Protein AF-A0AAN7YNK8-F1 (afdb_monomer)

pLDDT: mean 78.26, std 22.82, range [37.91, 98.75]

Structure (mmCIF, N/CA/C/O backbone):
data_AF-A0AAN7YNK8-F1
#
_entry.id   AF-A0AAN7YNK8-F1
#
loop_
_atom_site.group_PDB
_atom_site.id
_atom_site.type_symbol
_atom_site.label_atom_id
_ato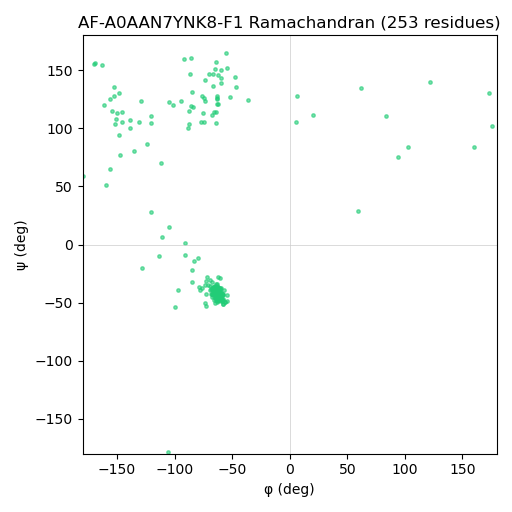m_site.label_alt_id
_atom_site.label_comp_id
_atom_site.label_asym_id
_atom_site.label_entity_id
_atom_site.label_seq_id
_atom_site.pdbx_PDB_ins_code
_atom_site.Cartn_x
_atom_site.Cartn_y
_atom_site.Cartn_z
_atom_site.occupancy
_atom_site.B_iso_or_equiv
_atom_site.auth_seq_id
_atom_site.auth_comp_id
_atom_site.auth_asym_id
_atom_site.auth_atom_id
_atom_site.pdbx_PDB_model_num
ATOM 1 N N . MET A 1 1 ? 16.251 20.012 -35.858 1.00 45.19 1 MET A N 1
ATOM 2 C CA . MET A 1 1 ? 16.520 19.592 -37.243 1.00 45.19 1 MET A CA 1
ATOM 3 C C . MET A 1 1 ? 16.108 20.754 -38.114 1.00 45.19 1 MET A C 1
ATOM 5 O O . MET A 1 1 ? 14.989 20.761 -38.600 1.00 45.19 1 MET A O 1
ATOM 9 N N . ASP A 1 2 ? 16.980 21.754 -38.197 1.00 45.59 2 ASP A N 1
ATOM 10 C CA . ASP A 1 2 ? 16.824 22.852 -39.142 1.00 45.59 2 ASP A CA 1
ATOM 11 C C . ASP A 1 2 ? 17.821 22.615 -40.267 1.00 45.59 2 ASP A C 1
ATOM 13 O O . ASP A 1 2 ? 19.020 22.430 -40.039 1.00 45.59 2 ASP A O 1
ATOM 17 N N . GLU A 1 3 ? 17.261 22.532 -41.465 1.00 64.19 3 GLU A N 1
ATOM 18 C CA . GLU A 1 3 ? 17.946 22.581 -42.742 1.00 64.19 3 GLU A CA 1
ATOM 19 C C . GLU A 1 3 ? 18.680 23.919 -42.867 1.00 64.19 3 GLU A C 1
ATOM 21 O O . GLU A 1 3 ? 18.124 24.964 -42.542 1.00 64.19 3 GLU A O 1
ATOM 26 N N . ASN A 1 4 ? 19.903 23.903 -43.392 1.00 54.69 4 ASN A N 1
ATOM 27 C CA . ASN A 1 4 ? 20.344 24.981 -44.268 1.00 54.69 4 ASN A CA 1
ATOM 28 C C . ASN A 1 4 ? 21.379 24.457 -45.262 1.00 54.69 4 ASN A C 1
ATOM 30 O O . ASN A 1 4 ? 22.515 24.122 -44.926 1.00 54.69 4 ASN A O 1
ATOM 34 N N . LEU A 1 5 ? 20.890 24.361 -46.495 1.00 62.91 5 LEU A N 1
ATOM 35 C CA . LEU A 1 5 ? 21.629 24.362 -47.745 1.00 62.91 5 LEU A CA 1
ATOM 36 C C . LEU A 1 5 ? 22.411 25.673 -47.876 1.00 62.91 5 LEU A C 1
ATOM 38 O O . LEU A 1 5 ? 21.861 26.721 -47.565 1.00 62.91 5 LEU A O 1
ATOM 42 N N . GLU A 1 6 ? 23.619 25.626 -48.433 1.00 49.88 6 GLU A N 1
ATOM 43 C CA . GLU A 1 6 ? 24.002 26.500 -49.547 1.00 49.88 6 GLU A CA 1
ATOM 44 C C . GLU A 1 6 ? 25.331 26.059 -50.174 1.00 49.88 6 GLU A C 1
ATOM 46 O O . GLU A 1 6 ? 26.119 25.306 -49.608 1.00 49.88 6 GLU A O 1
ATOM 51 N N . ASN A 1 7 ? 25.473 26.458 -51.430 1.00 51.66 7 ASN A N 1
ATOM 52 C CA . ASN A 1 7 ? 26.136 25.773 -52.532 1.00 51.66 7 ASN A CA 1
ATOM 53 C C . ASN A 1 7 ? 27.503 26.430 -52.880 1.00 51.66 7 ASN A C 1
ATOM 55 O O . ASN A 1 7 ? 27.914 27.376 -52.211 1.00 51.66 7 ASN A O 1
ATOM 59 N N . PRO A 1 8 ? 28.229 25.935 -53.904 1.00 64.81 8 PRO A N 1
ATOM 60 C CA . PRO A 1 8 ? 29.661 26.151 -54.104 1.00 64.81 8 PRO A CA 1
ATOM 61 C C . PRO A 1 8 ? 29.988 27.364 -54.986 1.00 64.81 8 PRO A C 1
ATOM 63 O O . PRO A 1 8 ? 29.191 27.759 -55.836 1.00 64.81 8 PRO A O 1
ATOM 66 N N . SER A 1 9 ? 31.225 27.856 -54.874 1.00 45.00 9 SER A N 1
ATOM 67 C CA . SER A 1 9 ? 31.799 28.836 -55.801 1.00 45.00 9 SER A CA 1
ATOM 68 C C . SER A 1 9 ? 33.061 28.280 -56.458 1.00 45.00 9 SER A C 1
ATOM 70 O O . SER A 1 9 ? 34.093 28.095 -55.815 1.00 45.00 9 SER A O 1
ATOM 72 N N . ASN A 1 10 ? 32.940 28.016 -57.759 1.00 51.03 10 ASN A N 1
ATOM 73 C CA . ASN A 1 10 ? 34.043 27.955 -58.712 1.00 51.03 10 ASN A CA 1
ATOM 74 C C . ASN A 1 10 ? 34.647 29.357 -58.873 1.00 51.03 10 ASN A C 1
ATOM 76 O O . ASN A 1 10 ? 33.896 30.296 -59.128 1.00 51.03 10 ASN A O 1
ATOM 80 N N . GLU A 1 11 ? 35.975 29.472 -58.883 1.00 47.53 11 GLU A N 1
ATOM 81 C CA . GLU A 1 11 ? 36.656 30.578 -59.559 1.00 47.53 11 GLU A CA 1
ATOM 82 C C . GLU A 1 11 ? 37.758 30.056 -60.488 1.00 47.53 11 GLU A C 1
ATOM 84 O O . GLU A 1 11 ? 38.650 29.296 -60.113 1.00 47.53 11 GLU A O 1
ATOM 89 N N . ILE A 1 12 ? 37.599 30.468 -61.742 1.00 49.81 12 ILE A N 1
ATOM 90 C CA . ILE A 1 12 ? 38.494 30.373 -62.893 1.00 49.81 12 ILE A CA 1
ATOM 91 C C . ILE A 1 12 ? 39.449 31.583 -62.845 1.00 49.81 12 ILE A C 1
ATOM 93 O O . ILE A 1 12 ? 39.091 32.597 -62.249 1.00 49.81 12 ILE A O 1
ATOM 97 N N . ASN A 1 13 ? 40.584 31.487 -63.558 1.00 41.81 13 ASN A N 1
ATOM 98 C CA . ASN A 1 13 ? 41.499 32.540 -64.071 1.00 41.81 13 ASN A CA 1
ATOM 99 C C . ASN A 1 13 ? 42.935 32.339 -63.535 1.00 41.81 13 ASN A C 1
ATOM 101 O O . ASN A 1 13 ? 43.122 32.025 -62.372 1.00 41.81 13 ASN A O 1
ATOM 105 N N . ASN A 1 14 ? 44.027 32.514 -64.280 1.00 39.00 14 ASN A N 1
ATOM 106 C CA . ASN A 1 14 ? 44.231 33.104 -65.596 1.00 39.00 14 ASN A CA 1
ATOM 107 C C . ASN A 1 14 ? 45.601 32.661 -66.144 1.00 39.00 14 ASN A C 1
ATOM 109 O O . ASN A 1 14 ? 46.526 32.378 -65.382 1.00 39.00 14 ASN A O 1
ATOM 113 N N . SER A 1 15 ? 45.726 32.659 -67.469 1.00 47.12 15 SER A N 1
ATOM 114 C CA . SER A 1 15 ? 46.976 32.519 -68.219 1.00 47.12 15 SER A CA 1
ATOM 115 C C . SER A 1 15 ? 48.035 33.547 -67.811 1.00 47.12 15 SER A C 1
ATOM 117 O O . SER A 1 15 ? 47.694 34.683 -67.498 1.00 47.12 15 SER A O 1
ATOM 119 N N . ASN A 1 16 ? 49.318 33.204 -67.963 1.00 43.91 16 ASN A N 1
ATOM 120 C CA . ASN A 1 16 ? 50.298 34.176 -68.445 1.00 43.91 16 ASN A CA 1
ATOM 121 C C . ASN A 1 16 ? 51.373 33.514 -69.310 1.00 43.91 16 ASN A C 1
ATOM 123 O O . ASN A 1 16 ? 52.167 32.684 -68.876 1.00 43.91 16 ASN A O 1
ATOM 127 N N . ASN A 1 17 ? 51.310 33.931 -70.567 1.00 45.94 17 ASN A N 1
ATOM 128 C CA . ASN A 1 17 ? 52.200 33.698 -71.682 1.00 45.94 17 ASN A CA 1
ATOM 129 C C . ASN A 1 17 ? 53.319 34.749 -71.611 1.00 45.94 17 ASN A C 1
ATOM 131 O O . ASN A 1 17 ? 53.008 35.932 -71.483 1.00 45.94 17 ASN A O 1
ATOM 135 N N . SER A 1 18 ? 54.587 34.352 -71.718 1.00 42.50 18 SER A N 1
ATOM 136 C CA . SER A 1 18 ? 55.673 35.290 -72.022 1.00 42.50 18 SER A CA 1
ATOM 137 C C . SER A 1 18 ? 56.741 34.614 -72.869 1.00 42.50 18 SER A C 1
ATOM 139 O O . SER A 1 18 ? 57.548 33.816 -72.397 1.00 42.50 18 SER A O 1
ATOM 141 N N . ASN A 1 19 ? 56.702 34.994 -74.144 1.00 42.47 19 ASN A N 1
ATOM 142 C CA . ASN A 1 19 ? 57.791 34.944 -75.104 1.00 42.47 19 ASN A CA 1
ATOM 143 C C . ASN A 1 19 ? 59.084 35.528 -74.520 1.00 42.47 19 ASN A C 1
ATOM 145 O O . ASN A 1 19 ? 59.052 36.589 -73.898 1.00 42.47 19 ASN A O 1
ATOM 149 N N . ASN A 1 20 ? 60.228 34.942 -74.877 1.00 40.34 20 ASN A N 1
ATOM 150 C CA . ASN A 1 20 ? 61.365 35.750 -75.308 1.00 40.34 20 ASN A CA 1
ATOM 151 C C . ASN A 1 20 ? 62.301 34.954 -76.225 1.00 40.34 20 ASN A C 1
ATOM 153 O O . ASN A 1 20 ? 62.929 33.978 -75.824 1.00 40.34 20 ASN A O 1
ATOM 157 N N . ASN A 1 21 ? 62.366 35.423 -77.471 1.00 41.34 21 ASN A N 1
ATOM 158 C CA . ASN A 1 21 ? 63.344 35.050 -78.481 1.00 41.34 21 ASN A CA 1
ATOM 159 C C . ASN A 1 21 ? 64.696 35.691 -78.151 1.00 41.34 21 ASN A C 1
ATOM 161 O O . ASN A 1 21 ? 64.735 36.872 -77.816 1.00 41.34 21 ASN A O 1
ATOM 165 N N . ASN A 1 22 ? 65.794 34.967 -78.381 1.00 39.94 22 ASN A N 1
ATOM 166 C CA . ASN A 1 22 ? 67.037 35.582 -78.845 1.00 39.94 22 ASN A CA 1
ATOM 167 C C . ASN A 1 22 ? 67.884 34.603 -79.677 1.00 39.94 22 ASN A C 1
ATOM 169 O O . ASN A 1 22 ? 68.500 33.675 -79.168 1.00 39.94 22 ASN A O 1
ATOM 173 N N . CYS A 1 23 ? 67.823 34.843 -80.988 1.00 37.91 23 CYS A N 1
ATOM 174 C CA . CYS A 1 23 ? 68.894 34.897 -81.986 1.00 37.91 23 CYS A CA 1
ATOM 175 C C . CYS A 1 23 ? 70.326 34.504 -81.556 1.00 37.91 23 CYS A C 1
ATOM 177 O O . CYS A 1 23 ? 70.905 35.157 -80.690 1.00 37.91 23 CYS A O 1
ATOM 179 N N . SER A 1 24 ? 70.960 33.584 -82.295 1.00 38.84 24 SER A N 1
ATOM 180 C CA . SER A 1 24 ? 72.160 33.891 -83.101 1.00 38.84 24 SER A CA 1
ATOM 181 C C . SER A 1 24 ? 72.545 32.740 -84.035 1.00 38.84 24 SER A C 1
ATOM 183 O O . SER A 1 24 ? 72.155 31.591 -83.849 1.00 38.84 24 SER A O 1
ATOM 185 N N . ILE A 1 25 ? 73.234 33.133 -85.100 1.00 46.09 25 ILE A N 1
ATOM 186 C CA . ILE A 1 25 ? 73.503 32.447 -86.362 1.00 46.09 25 ILE A CA 1
ATOM 187 C C . ILE A 1 25 ? 74.925 31.879 -86.336 1.00 46.09 25 ILE A C 1
ATOM 189 O O . ILE A 1 25 ? 75.852 32.667 -86.235 1.00 46.09 25 ILE A O 1
ATOM 193 N N . GLU A 1 26 ? 75.068 30.558 -86.474 1.00 42.50 26 GLU A N 1
ATOM 194 C CA . GLU A 1 26 ? 76.281 29.761 -86.784 1.00 42.50 26 GLU A CA 1
ATOM 195 C C . GLU A 1 26 ? 75.821 28.289 -86.623 1.00 42.50 26 GLU A C 1
ATOM 197 O O . GLU A 1 26 ? 75.103 27.990 -85.683 1.00 42.50 26 GLU A O 1
ATOM 202 N N . GLU A 1 27 ? 75.991 27.281 -87.475 1.00 42.75 27 GLU A N 1
ATOM 203 C CA . GLU A 1 27 ? 76.873 26.970 -88.588 1.00 42.75 27 GLU A CA 1
ATOM 204 C C . GLU A 1 27 ? 76.127 26.007 -89.535 1.00 42.75 27 GLU A C 1
ATOM 206 O O . GLU A 1 27 ? 75.500 25.025 -89.128 1.00 42.75 27 GLU A O 1
ATOM 211 N N . LYS A 1 28 ? 76.210 26.263 -90.842 1.00 48.47 28 LYS A N 1
ATOM 212 C CA . LYS A 1 28 ? 75.769 25.338 -91.891 1.00 48.47 28 LYS A CA 1
ATOM 213 C C . LYS A 1 28 ? 76.929 24.407 -92.243 1.00 48.47 28 LYS A C 1
ATOM 215 O O . LYS A 1 28 ? 77.776 24.831 -93.024 1.00 48.47 28 LYS A O 1
ATOM 220 N N . ARG A 1 29 ? 76.941 23.171 -91.717 1.00 45.16 29 ARG A N 1
ATOM 221 C CA . ARG A 1 29 ? 77.612 21.964 -92.278 1.00 45.16 29 ARG A CA 1
ATOM 222 C C . ARG A 1 29 ? 77.389 20.719 -91.392 1.00 45.16 29 ARG A C 1
ATOM 224 O O . ARG A 1 29 ? 78.333 20.114 -90.915 1.00 45.16 29 ARG A O 1
ATOM 231 N N . GLU A 1 30 ? 76.136 20.317 -91.165 1.00 46.19 30 GLU A N 1
ATOM 232 C CA . GLU A 1 30 ? 75.836 19.110 -90.363 1.00 46.19 30 GLU A CA 1
ATOM 233 C C . GLU A 1 30 ? 74.418 18.568 -90.648 1.00 46.19 30 GLU A C 1
ATOM 235 O O . GLU A 1 30 ? 73.585 18.452 -89.756 1.00 46.19 30 GLU A O 1
ATOM 240 N N . ASN A 1 31 ? 74.078 18.358 -91.925 1.00 47.47 31 ASN A N 1
ATOM 241 C CA . ASN A 1 31 ? 72.675 18.253 -92.363 1.00 47.47 31 ASN A CA 1
ATOM 242 C C . ASN A 1 31 ? 72.297 16.924 -93.041 1.00 47.47 31 ASN A C 1
ATOM 244 O O . ASN A 1 31 ? 71.395 16.904 -93.868 1.00 47.47 31 ASN A O 1
ATOM 248 N N . VAL A 1 32 ? 72.980 15.825 -92.703 1.00 47.41 32 VAL A N 1
ATOM 249 C CA . VAL A 1 32 ? 72.571 14.467 -93.132 1.00 47.41 32 VAL A CA 1
ATOM 250 C C . VAL A 1 32 ? 72.473 13.475 -91.955 1.00 47.41 32 VAL A C 1
ATOM 252 O O . VAL A 1 32 ? 71.686 12.546 -92.033 1.00 47.41 32 VAL A O 1
ATOM 255 N N . ASN A 1 33 ? 73.118 13.728 -90.803 1.00 48.25 33 ASN A N 1
ATOM 256 C CA . ASN A 1 33 ? 72.949 12.904 -89.585 1.00 48.25 33 ASN A CA 1
ATOM 257 C C . ASN A 1 33 ? 71.826 13.378 -88.629 1.00 48.25 33 ASN A C 1
ATOM 259 O O . ASN A 1 33 ? 71.479 12.662 -87.696 1.00 48.25 33 ASN A O 1
ATOM 263 N N . LYS A 1 34 ? 71.220 14.558 -88.848 1.00 49.12 34 LYS A N 1
ATOM 264 C CA . LYS A 1 34 ? 70.186 15.133 -87.954 1.00 49.12 34 LYS A CA 1
ATOM 265 C C . LYS A 1 34 ? 68.761 14.617 -88.196 1.00 49.12 34 LYS A C 1
ATOM 267 O O . LYS A 1 34 ? 67.888 14.847 -87.362 1.00 49.12 34 LYS A O 1
ATOM 272 N N . GLU A 1 35 ? 68.495 13.947 -89.317 1.00 49.50 35 GLU A N 1
ATOM 273 C CA . GLU A 1 35 ? 67.166 13.378 -89.601 1.00 49.50 35 GLU A CA 1
ATOM 274 C C . GLU A 1 35 ? 66.971 11.992 -88.965 1.00 49.50 35 GLU A C 1
ATOM 276 O O . GLU A 1 35 ? 65.870 11.694 -88.502 1.00 49.50 35 GLU A O 1
ATOM 281 N N . GLU A 1 36 ? 68.031 11.188 -88.832 1.00 51.09 36 GLU A N 1
ATOM 282 C CA . GLU A 1 36 ? 67.975 9.893 -88.133 1.00 51.09 36 GLU A CA 1
ATOM 283 C C . GLU A 1 36 ? 67.940 10.059 -86.601 1.00 51.09 36 GLU A C 1
ATOM 285 O O . GLU A 1 36 ? 67.159 9.378 -85.934 1.00 51.09 36 GLU A O 1
ATOM 290 N N . GLU A 1 37 ? 68.663 11.037 -86.034 1.00 52.78 37 GLU A N 1
ATOM 291 C CA . GLU A 1 37 ? 68.558 11.390 -84.605 1.00 52.78 37 GLU A CA 1
ATOM 292 C C . GLU A 1 37 ? 67.178 11.957 -84.231 1.00 52.78 37 GLU A C 1
ATOM 294 O O . GLU A 1 37 ? 66.650 11.634 -83.167 1.00 52.78 37 GLU A O 1
ATOM 299 N N . LYS A 1 38 ? 66.534 12.732 -85.118 1.00 54.03 38 LYS A N 1
ATOM 300 C CA . LYS A 1 38 ? 65.161 13.225 -84.894 1.00 54.03 38 LYS A CA 1
ATOM 301 C C . LYS A 1 38 ? 64.114 12.113 -84.921 1.00 54.03 38 LYS A C 1
ATOM 303 O O . LYS A 1 38 ? 63.169 12.165 -84.139 1.00 54.03 38 LYS A O 1
ATOM 308 N N . GLN A 1 39 ? 64.256 11.104 -85.785 1.00 54.19 39 GLN A N 1
ATOM 309 C CA . GLN A 1 39 ? 63.341 9.955 -85.776 1.00 54.19 39 GLN A CA 1
ATOM 310 C C . GLN A 1 39 ? 63.547 9.039 -84.562 1.00 54.19 39 GLN A C 1
ATOM 312 O O . GLN A 1 39 ? 62.588 8.408 -84.115 1.00 54.19 39 GLN A O 1
ATOM 317 N N . HIS A 1 40 ? 64.761 8.980 -84.006 1.00 56.41 40 HIS A N 1
ATOM 318 C CA . HIS A 1 40 ? 65.019 8.280 -82.747 1.00 56.41 40 HIS A CA 1
ATOM 319 C C . HIS A 1 40 ? 64.449 9.043 -81.539 1.00 56.41 40 HIS A C 1
ATOM 321 O O . HIS A 1 40 ? 63.758 8.439 -80.723 1.00 56.41 40 HIS A O 1
ATOM 327 N N . GLN A 1 41 ? 64.611 10.371 -81.490 1.00 58.94 41 GLN A N 1
ATOM 328 C CA . GLN A 1 41 ? 64.002 11.222 -80.456 1.00 58.94 41 GLN A CA 1
ATOM 329 C C . GLN A 1 41 ? 62.469 11.159 -80.451 1.00 58.94 41 GLN A C 1
ATOM 331 O O . GLN A 1 41 ? 61.877 11.011 -79.388 1.00 58.94 41 GLN A O 1
ATOM 336 N N . LEU A 1 42 ? 61.816 11.169 -81.619 1.00 59.12 42 LEU A N 1
ATOM 337 C CA . LEU A 1 42 ? 60.351 11.055 -81.702 1.00 59.12 42 LEU A CA 1
ATOM 338 C C . LEU A 1 42 ? 59.823 9.701 -81.187 1.00 59.12 42 LEU A C 1
ATOM 340 O O . LEU A 1 42 ? 58.754 9.648 -80.583 1.00 59.12 42 LEU A O 1
ATOM 344 N N . LYS A 1 43 ? 60.568 8.604 -81.383 1.00 62.41 43 LYS A N 1
ATOM 345 C CA . LYS A 1 43 ? 60.205 7.282 -80.837 1.00 62.41 43 LYS A CA 1
ATOM 346 C C . LYS A 1 43 ? 60.434 7.190 -79.329 1.00 62.41 43 LYS A C 1
ATOM 348 O O . LYS A 1 43 ? 59.667 6.515 -78.639 1.00 62.41 43 LYS A O 1
ATOM 353 N N . ASP A 1 44 ? 61.467 7.852 -78.820 1.00 68.69 44 ASP A N 1
ATOM 354 C CA . ASP A 1 44 ? 61.738 7.920 -77.384 1.00 68.69 44 ASP A CA 1
ATOM 355 C C . ASP A 1 44 ? 60.684 8.771 -76.655 1.00 68.69 44 ASP A C 1
ATOM 357 O O . ASP A 1 44 ? 60.245 8.395 -75.565 1.00 68.69 44 ASP A O 1
ATOM 361 N N . ASP A 1 45 ? 60.190 9.838 -77.290 1.00 72.50 45 ASP A N 1
ATOM 362 C CA . ASP A 1 45 ? 59.088 10.658 -76.777 1.00 72.50 45 ASP A CA 1
ATOM 363 C C . ASP A 1 45 ? 57.748 9.890 -76.762 1.00 72.50 45 ASP A C 1
ATOM 365 O O . ASP A 1 45 ? 57.079 9.852 -75.729 1.00 72.50 45 ASP A O 1
ATOM 369 N N . GLU A 1 46 ? 57.393 9.157 -77.828 1.00 78.00 46 GLU A N 1
ATOM 370 C CA . GLU A 1 46 ? 56.182 8.312 -77.837 1.00 78.00 46 GLU A CA 1
ATOM 371 C C . GLU A 1 46 ? 56.213 7.200 -76.772 1.00 78.00 46 GLU A C 1
ATOM 373 O O . GLU A 1 46 ? 55.189 6.854 -76.172 1.00 78.00 46 GLU A O 1
ATOM 378 N N . ASN A 1 47 ? 57.383 6.603 -76.530 1.00 82.38 47 ASN A N 1
ATOM 379 C CA . ASN A 1 47 ? 57.542 5.582 -75.494 1.00 82.38 47 ASN A CA 1
ATOM 380 C C . ASN A 1 47 ? 57.457 6.180 -74.085 1.00 82.38 47 ASN A C 1
ATOM 382 O O . ASN A 1 47 ? 56.912 5.545 -73.177 1.00 82.38 47 ASN A O 1
ATOM 386 N N . LYS A 1 48 ? 57.950 7.408 -73.902 1.00 86.19 48 LYS A N 1
ATOM 387 C CA . LYS A 1 48 ? 57.839 8.156 -72.649 1.00 86.19 48 LYS A CA 1
ATOM 388 C C . LYS A 1 48 ? 56.389 8.523 -72.341 1.00 86.19 48 LYS A C 1
ATOM 390 O O . LYS A 1 48 ? 55.969 8.370 -71.194 1.00 86.19 48 LYS A O 1
ATOM 395 N N . ASP A 1 49 ? 55.607 8.901 -73.347 1.00 87.69 49 ASP A N 1
ATOM 396 C CA . ASP A 1 49 ? 54.179 9.190 -73.190 1.00 87.69 49 ASP A CA 1
ATOM 397 C C . ASP A 1 49 ? 53.378 7.941 -72.807 1.00 87.69 49 ASP A C 1
ATOM 399 O O . ASP A 1 49 ? 52.616 7.969 -71.839 1.00 87.69 49 ASP A O 1
ATOM 403 N N . LYS A 1 50 ? 53.627 6.802 -73.468 1.00 91.00 50 LYS A N 1
ATOM 404 C CA . LYS A 1 50 ? 53.015 5.509 -73.095 1.00 91.00 50 LYS A CA 1
ATOM 405 C C . LYS A 1 50 ? 53.385 5.081 -71.674 1.00 91.00 50 LYS A C 1
ATOM 407 O O . LYS A 1 50 ? 52.554 4.534 -70.947 1.00 91.00 50 LYS A O 1
ATOM 412 N N . PHE A 1 51 ? 54.630 5.318 -71.264 1.00 92.25 51 PHE A N 1
ATOM 413 C CA . PHE A 1 51 ? 55.083 5.017 -69.908 1.00 92.25 51 PHE A CA 1
ATOM 414 C C . PHE A 1 51 ? 54.423 5.926 -68.862 1.00 92.25 51 PHE A C 1
ATOM 416 O O . PHE A 1 51 ? 53.989 5.439 -67.815 1.00 92.25 51 PHE A O 1
ATOM 423 N N . ASN A 1 52 ? 54.301 7.224 -69.145 1.00 91.81 52 ASN A N 1
ATOM 424 C CA . ASN A 1 52 ? 53.601 8.170 -68.277 1.00 91.81 52 ASN A CA 1
ATOM 425 C C . ASN A 1 52 ? 52.118 7.799 -68.137 1.00 91.81 52 ASN A C 1
ATOM 427 O O . ASN A 1 52 ? 51.618 7.713 -67.018 1.00 91.81 52 ASN A O 1
ATOM 431 N N . GLU A 1 53 ? 51.451 7.448 -69.238 1.00 94.62 53 GLU A N 1
ATOM 432 C CA . GLU A 1 53 ? 50.065 6.970 -69.221 1.00 94.62 53 GLU A CA 1
ATOM 433 C C . GLU A 1 53 ? 49.911 5.701 -68.362 1.00 94.62 53 GLU A C 1
ATOM 435 O O . GLU A 1 53 ? 48.980 5.575 -67.561 1.00 94.62 53 GLU A O 1
ATOM 440 N N . PHE A 1 54 ? 50.839 4.749 -68.489 1.00 96.00 54 PHE A N 1
ATOM 441 C CA . PHE A 1 54 ? 50.841 3.540 -67.667 1.00 96.00 54 PHE A CA 1
ATOM 442 C C . PHE A 1 54 ? 51.028 3.854 -66.175 1.00 96.00 54 PHE A C 1
ATOM 444 O O . PHE A 1 54 ? 50.341 3.280 -65.324 1.00 96.00 54 PHE A O 1
ATOM 451 N N . LYS A 1 55 ? 51.921 4.791 -65.845 1.00 95.75 55 LYS A N 1
ATOM 452 C CA . LYS A 1 55 ? 52.154 5.249 -64.472 1.00 95.75 55 LYS A CA 1
ATOM 453 C C . LYS A 1 55 ? 50.910 5.914 -63.874 1.00 95.75 55 LYS A C 1
ATOM 455 O O . LYS A 1 55 ? 50.559 5.609 -62.733 1.00 95.75 55 LYS A O 1
ATOM 460 N N . ASP A 1 56 ? 50.217 6.750 -64.640 1.00 96.00 56 ASP A N 1
ATOM 461 C CA . ASP A 1 56 ? 48.983 7.410 -64.201 1.00 96.00 56 ASP A CA 1
ATOM 462 C C . ASP A 1 56 ? 47.858 6.398 -63.965 1.00 96.00 56 ASP A C 1
ATOM 464 O O . ASP A 1 56 ? 47.159 6.466 -62.950 1.00 96.00 56 ASP A O 1
ATOM 468 N N . LYS A 1 57 ? 47.740 5.384 -64.833 1.00 97.19 57 LYS A N 1
ATOM 469 C CA . LYS A 1 57 ? 46.815 4.257 -64.626 1.00 97.19 57 LYS A CA 1
ATOM 470 C C . LYS A 1 57 ? 47.126 3.500 -63.335 1.00 97.19 57 LYS A C 1
ATOM 472 O O . LYS A 1 57 ? 46.211 3.204 -62.568 1.00 97.19 57 LYS A O 1
ATOM 477 N N . LEU A 1 58 ? 48.397 3.207 -63.052 1.00 96.12 58 LEU A N 1
ATOM 478 C CA . LEU A 1 58 ? 48.792 2.550 -61.800 1.00 96.12 58 LEU A CA 1
ATOM 479 C C . LEU A 1 58 ? 48.460 3.399 -60.567 1.00 96.12 58 LEU A C 1
ATOM 481 O O . LEU A 1 58 ? 47.951 2.868 -59.575 1.00 96.12 58 LEU A O 1
ATOM 485 N N . LEU A 1 59 ? 48.705 4.710 -60.626 1.00 96.31 59 LEU A N 1
ATOM 486 C CA . LEU A 1 59 ? 48.351 5.630 -59.547 1.00 96.31 59 LEU A CA 1
ATOM 487 C C . LEU A 1 59 ? 46.832 5.672 -59.331 1.00 96.31 59 LEU A C 1
ATOM 489 O O . LEU A 1 59 ? 46.369 5.601 -58.191 1.00 96.31 59 LEU A O 1
ATOM 493 N N . PHE A 1 60 ? 46.055 5.703 -60.415 1.00 97.62 60 PHE A N 1
ATOM 494 C CA . PHE A 1 60 ? 44.599 5.616 -60.368 1.00 97.62 60 PHE A CA 1
ATOM 495 C C . PHE A 1 60 ? 44.122 4.324 -59.694 1.00 97.62 60 PHE A C 1
ATOM 497 O O . PHE A 1 60 ? 43.308 4.395 -58.776 1.00 97.62 60 PHE A O 1
ATOM 504 N N . PHE A 1 61 ? 44.658 3.155 -60.064 1.00 97.88 61 PHE A N 1
ATOM 505 C CA . PHE A 1 61 ? 44.284 1.886 -59.425 1.00 97.88 61 PHE A CA 1
ATOM 506 C C . PHE A 1 61 ? 44.652 1.840 -57.937 1.00 97.88 61 PHE A C 1
ATOM 508 O O . PHE A 1 61 ? 43.885 1.312 -57.128 1.00 97.88 61 PHE A O 1
ATOM 515 N N . SER A 1 62 ? 45.794 2.416 -57.556 1.00 97.88 62 SER A N 1
ATOM 516 C CA . SER A 1 62 ? 46.183 2.547 -56.148 1.00 97.88 62 SER A CA 1
ATOM 517 C C . SER A 1 62 ? 45.183 3.410 -55.368 1.00 97.88 62 SER A C 1
ATOM 519 O O . SER A 1 62 ? 44.685 3.002 -54.313 1.00 97.88 62 SER A O 1
ATOM 521 N N . ASN A 1 63 ? 44.812 4.566 -55.927 1.00 97.81 63 ASN A N 1
ATOM 522 C CA . ASN A 1 63 ? 43.825 5.471 -55.339 1.00 97.81 63 ASN A CA 1
ATOM 523 C C . ASN A 1 63 ? 42.437 4.826 -55.253 1.00 97.81 63 ASN A C 1
ATOM 525 O O . ASN A 1 63 ? 41.794 4.906 -54.205 1.00 97.81 63 ASN A O 1
ATOM 529 N N . LEU A 1 64 ? 42.006 4.130 -56.309 1.00 98.06 64 LEU A N 1
ATOM 530 C CA . LEU A 1 64 ? 40.747 3.389 -56.353 1.00 98.06 64 LEU A CA 1
ATOM 531 C C . LEU A 1 64 ? 40.691 2.343 -55.236 1.00 98.06 64 LEU A C 1
ATOM 533 O O . LEU A 1 64 ? 39.727 2.307 -54.477 1.00 98.06 64 LEU A O 1
ATOM 537 N N . LYS A 1 65 ? 41.760 1.557 -55.063 1.00 98.25 65 LYS A N 1
ATOM 538 C CA . LYS A 1 65 ? 41.856 0.545 -54.002 1.00 98.25 65 LYS A CA 1
ATOM 539 C C . LYS A 1 65 ? 41.844 1.161 -52.600 1.00 98.25 65 LYS A C 1
ATOM 541 O O . LYS A 1 65 ? 41.282 0.579 -51.673 1.00 98.25 65 LYS A O 1
ATOM 546 N N . SER A 1 66 ? 42.469 2.325 -52.420 1.00 98.31 66 SER A N 1
ATOM 547 C CA . SER A 1 66 ? 42.418 3.066 -51.153 1.00 98.31 66 SER A CA 1
ATOM 548 C C . SER A 1 66 ? 40.990 3.528 -50.838 1.00 98.31 66 SER A C 1
ATOM 550 O O . SER A 1 66 ? 40.481 3.281 -49.743 1.00 98.31 66 SER A O 1
ATOM 552 N N . LYS A 1 67 ? 40.303 4.104 -51.832 1.00 98.44 67 LYS A N 1
ATOM 553 C CA . LYS A 1 67 ? 38.914 4.560 -51.706 1.00 98.44 67 LYS A CA 1
ATOM 554 C C . LYS A 1 67 ? 37.930 3.416 -51.493 1.00 98.44 67 LYS A C 1
ATOM 556 O O . LYS A 1 67 ? 37.019 3.551 -50.685 1.00 98.44 67 LYS A O 1
ATOM 561 N N . GLU A 1 68 ? 38.144 2.270 -52.128 1.00 98.38 68 GLU A N 1
ATOM 562 C CA . GLU A 1 68 ? 37.345 1.064 -51.902 1.00 98.38 68 GLU A CA 1
ATOM 563 C C . GLU A 1 68 ? 37.472 0.554 -50.456 1.00 98.38 68 GLU A C 1
ATOM 565 O O . GLU A 1 68 ? 36.476 0.192 -49.826 1.00 98.38 68 GLU A O 1
ATOM 570 N N . LYS A 1 69 ? 38.681 0.574 -49.877 1.00 98.50 69 LYS A N 1
ATOM 571 C CA . LYS A 1 69 ? 38.883 0.230 -48.459 1.00 98.50 69 LYS A CA 1
ATOM 572 C C . LYS A 1 69 ? 38.179 1.209 -47.521 1.00 98.50 69 LYS A C 1
ATOM 574 O O . LYS A 1 69 ? 37.548 0.777 -46.558 1.00 98.50 69 LYS A O 1
ATOM 579 N N . GLU A 1 70 ? 38.288 2.508 -47.794 1.00 98.44 70 GLU A N 1
ATOM 580 C CA . GLU A 1 70 ? 37.607 3.557 -47.029 1.00 98.44 70 GLU A CA 1
ATOM 581 C C . GLU A 1 70 ? 36.082 3.383 -47.094 1.00 98.44 70 GLU A C 1
ATOM 583 O O . GLU A 1 70 ? 35.422 3.353 -46.055 1.00 98.44 70 GLU A O 1
ATOM 588 N N . TYR A 1 71 ? 35.539 3.154 -48.293 1.00 98.38 71 TYR A N 1
ATOM 589 C CA . TYR A 1 71 ? 34.125 2.859 -48.512 1.00 98.38 71 TYR A CA 1
ATOM 590 C C . TYR A 1 71 ? 33.665 1.646 -47.699 1.00 98.38 71 TYR A C 1
ATOM 592 O O . TYR A 1 71 ? 32.675 1.733 -46.975 1.00 98.38 71 TYR A O 1
ATOM 600 N N . ASN A 1 72 ? 34.398 0.530 -47.755 1.00 98.50 72 ASN A N 1
ATOM 601 C CA . ASN A 1 72 ? 34.044 -0.674 -47.004 1.00 98.50 72 ASN A CA 1
ATOM 602 C C . ASN A 1 72 ? 34.087 -0.444 -45.486 1.00 98.50 72 ASN A C 1
ATOM 604 O O . ASN A 1 72 ? 33.215 -0.933 -44.771 1.00 98.50 72 ASN A O 1
ATOM 608 N N . LYS A 1 73 ? 35.046 0.349 -44.989 1.00 98.69 73 LYS A N 1
ATOM 609 C CA . LYS A 1 73 ? 35.108 0.734 -43.572 1.00 98.69 73 LYS A CA 1
ATOM 610 C C . LYS A 1 73 ? 33.878 1.545 -43.155 1.00 98.69 73 LYS A C 1
ATOM 612 O O . LYS A 1 73 ? 33.270 1.240 -42.130 1.00 98.69 73 LYS A O 1
ATOM 617 N N . ILE A 1 74 ? 33.503 2.551 -43.948 1.00 98.56 74 ILE A N 1
ATOM 618 C CA . ILE A 1 74 ? 32.317 3.380 -43.690 1.00 98.56 74 ILE A CA 1
ATOM 619 C C . ILE A 1 74 ? 31.052 2.520 -43.752 1.00 98.56 74 ILE A C 1
ATOM 621 O O . ILE A 1 74 ? 30.231 2.583 -42.843 1.00 98.56 74 ILE A O 1
ATOM 625 N N . LYS A 1 75 ? 30.921 1.660 -44.767 1.00 98.50 75 LYS A N 1
ATOM 626 C CA . LYS A 1 75 ? 29.788 0.742 -44.928 1.00 98.50 75 LYS A CA 1
ATOM 627 C C . LYS A 1 75 ? 29.598 -0.152 -43.701 1.00 98.50 75 LYS A C 1
ATOM 629 O O . LYS A 1 75 ? 28.487 -0.219 -43.183 1.00 98.50 75 LYS A O 1
ATOM 634 N N . SER A 1 76 ? 30.658 -0.798 -43.213 1.00 98.56 76 SER A N 1
ATOM 635 C CA . SER A 1 76 ? 30.576 -1.626 -42.003 1.00 98.56 76 SER A CA 1
ATOM 636 C C . SER A 1 76 ? 30.168 -0.806 -40.780 1.00 98.56 76 SER A C 1
ATOM 638 O O . SER A 1 76 ? 29.297 -1.231 -40.032 1.00 98.56 76 SER A O 1
ATOM 640 N N . SER A 1 77 ? 30.724 0.400 -40.615 1.00 98.56 77 SER A N 1
ATOM 641 C CA . SER A 1 77 ? 30.337 1.298 -39.519 1.00 98.56 77 SER A CA 1
ATOM 642 C C . SER A 1 77 ? 28.860 1.696 -39.579 1.00 98.56 77 SER A C 1
ATOM 644 O O . SER A 1 77 ? 28.212 1.756 -38.538 1.00 98.56 77 SER A O 1
ATOM 646 N N . VAL A 1 78 ? 28.320 1.965 -40.773 1.00 98.50 78 VAL A N 1
ATOM 647 C CA . VAL A 1 78 ? 26.898 2.294 -40.963 1.00 98.50 78 VAL A CA 1
ATOM 648 C C . VAL A 1 78 ? 26.013 1.109 -40.581 1.00 98.50 78 VAL A C 1
ATOM 650 O O . VAL A 1 78 ? 25.024 1.302 -39.880 1.00 98.50 78 VAL A O 1
ATOM 653 N N . LEU A 1 79 ? 26.379 -0.110 -40.991 1.00 98.56 79 LEU A N 1
ATOM 654 C CA . LEU A 1 79 ? 25.623 -1.318 -40.649 1.00 98.56 79 LEU A CA 1
ATOM 655 C C . LEU A 1 79 ? 25.614 -1.577 -39.138 1.00 98.56 79 LEU A C 1
ATOM 657 O O . LEU A 1 79 ? 24.544 -1.779 -38.572 1.00 98.56 79 LEU A O 1
ATOM 661 N N . THR A 1 80 ? 26.767 -1.474 -38.472 1.00 98.56 80 THR A N 1
ATOM 662 C CA . THR A 1 80 ? 26.851 -1.616 -37.010 1.00 98.56 80 THR A CA 1
ATOM 663 C C . THR A 1 80 ? 26.032 -0.547 -36.286 1.00 98.56 80 THR A C 1
ATOM 665 O O . THR A 1 80 ? 25.288 -0.862 -35.363 1.00 98.56 80 THR A O 1
ATOM 668 N N . ASN A 1 81 ? 26.104 0.716 -36.716 1.00 98.50 81 ASN A N 1
ATOM 669 C CA . ASN A 1 81 ? 25.299 1.780 -36.109 1.00 98.50 81 ASN A CA 1
ATOM 670 C C . ASN A 1 81 ? 23.793 1.546 -36.296 1.00 98.50 81 ASN A C 1
ATOM 672 O O . ASN A 1 81 ? 23.010 1.873 -35.409 1.00 98.50 81 ASN A O 1
ATOM 676 N N . TRP A 1 82 ? 23.384 0.966 -37.425 1.00 98.56 82 TRP A N 1
ATOM 677 C CA . TRP A 1 82 ? 21.986 0.626 -37.676 1.00 98.56 82 TRP A CA 1
ATOM 678 C C . TRP A 1 82 ? 21.489 -0.523 -36.791 1.00 98.56 82 TRP A C 1
ATOM 680 O O . TRP A 1 82 ? 20.367 -0.468 -36.290 1.00 98.56 82 TRP A O 1
ATOM 690 N N . GLU A 1 83 ? 22.319 -1.540 -36.559 1.00 98.56 83 GLU A N 1
ATOM 691 C CA . GLU A 1 83 ? 22.026 -2.612 -35.599 1.00 98.56 83 GLU A CA 1
ATOM 692 C C . GLU A 1 83 ? 21.916 -2.067 -34.171 1.00 98.56 83 GLU A C 1
ATOM 694 O O . GLU A 1 83 ? 20.939 -2.363 -33.484 1.00 98.56 83 GLU A O 1
ATOM 699 N N . ASN A 1 84 ? 22.848 -1.196 -33.768 1.00 98.31 84 ASN A N 1
ATOM 700 C CA . ASN A 1 84 ? 22.818 -0.541 -32.461 1.00 98.31 84 ASN A CA 1
ATOM 701 C C . ASN A 1 84 ? 21.544 0.296 -32.275 1.00 98.31 84 ASN A C 1
ATOM 703 O O . ASN A 1 84 ? 20.894 0.209 -31.239 1.00 98.31 84 ASN A O 1
ATOM 707 N N . MET A 1 85 ? 21.140 1.066 -33.290 1.00 98.56 85 MET A N 1
ATOM 708 C CA . MET A 1 85 ? 19.909 1.862 -33.236 1.00 98.56 85 MET A CA 1
ATOM 709 C C . MET A 1 85 ? 18.676 0.980 -32.993 1.00 98.56 85 MET A C 1
ATOM 711 O O . MET A 1 85 ? 17.846 1.301 -32.151 1.00 98.56 85 MET A O 1
ATOM 715 N N . LYS A 1 86 ? 18.592 -0.178 -33.659 1.00 98.56 86 LYS A N 1
ATOM 716 C CA . LYS A 1 86 ? 17.498 -1.132 -33.434 1.00 98.56 86 LYS A CA 1
ATOM 717 C C . LYS A 1 86 ? 17.501 -1.728 -32.033 1.00 98.56 86 LYS A C 1
ATOM 719 O O . LYS A 1 86 ? 16.429 -1.925 -31.468 1.00 98.56 86 LYS A O 1
ATOM 724 N N . SER A 1 87 ? 18.671 -2.063 -31.487 1.00 98.50 87 SER A N 1
ATOM 725 C CA . SER A 1 87 ? 18.741 -2.568 -30.113 1.00 98.50 87 SER A CA 1
ATOM 726 C C . SER A 1 87 ? 18.336 -1.502 -29.098 1.00 98.50 87 SER A C 1
ATOM 728 O O . SER A 1 87 ? 17.618 -1.820 -28.155 1.00 98.50 87 SER A O 1
ATOM 730 N N . GLU A 1 88 ? 18.721 -0.243 -29.321 1.00 98.56 88 GLU A N 1
ATOM 731 C CA . GLU A 1 88 ? 18.303 0.881 -28.474 1.00 98.56 88 GLU A CA 1
ATOM 732 C C . GLU A 1 88 ? 16.787 1.114 -28.548 1.00 98.56 88 GLU A C 1
ATOM 734 O O . GLU A 1 88 ? 16.157 1.323 -27.514 1.00 98.56 88 GLU A O 1
ATOM 739 N N . ASP A 1 89 ? 16.166 0.987 -29.727 1.00 98.50 89 ASP A N 1
ATOM 740 C CA . ASP A 1 89 ? 14.704 1.084 -29.872 1.00 98.50 89 ASP A CA 1
ATOM 741 C C . ASP A 1 89 ? 13.962 -0.003 -29.071 1.00 98.50 89 ASP A C 1
ATOM 743 O O . ASP A 1 89 ? 12.917 0.263 -28.471 1.00 98.50 89 ASP A O 1
ATOM 747 N N . ILE A 1 90 ? 14.502 -1.228 -29.029 1.00 98.62 90 ILE A N 1
ATOM 748 C CA . ILE A 1 90 ? 13.942 -2.328 -28.226 1.00 98.62 90 ILE A CA 1
ATOM 749 C C . ILE A 1 90 ? 14.043 -1.995 -26.735 1.00 98.62 90 ILE A C 1
ATOM 751 O O . ILE A 1 90 ? 13.036 -2.053 -26.030 1.00 98.62 90 ILE A O 1
ATOM 755 N N . ILE A 1 91 ? 15.230 -1.589 -26.271 1.00 98.62 91 ILE A N 1
ATOM 756 C CA . ILE A 1 91 ? 15.458 -1.211 -24.869 1.00 98.62 91 ILE A CA 1
ATOM 757 C C . ILE A 1 91 ? 14.534 -0.054 -24.472 1.00 98.62 91 ILE A C 1
ATOM 759 O O . ILE A 1 91 ? 13.909 -0.084 -23.413 1.00 98.62 91 ILE A O 1
ATOM 763 N N . LEU A 1 92 ? 14.392 0.953 -25.334 1.00 98.50 92 LEU A N 1
ATOM 764 C CA . LEU A 1 92 ? 13.509 2.089 -25.102 1.00 98.50 92 LEU A CA 1
ATOM 765 C C . LEU A 1 92 ? 12.043 1.653 -24.956 1.00 98.50 92 LEU A C 1
ATOM 767 O O . LEU A 1 92 ? 11.338 2.133 -24.065 1.00 98.50 92 LEU A O 1
ATOM 771 N N . ASN A 1 93 ? 11.581 0.731 -25.800 1.00 98.69 93 ASN A N 1
ATOM 772 C CA . ASN A 1 93 ? 10.234 0.178 -25.703 1.00 98.69 93 ASN A CA 1
ATOM 773 C C . ASN A 1 93 ? 10.021 -0.607 -24.397 1.00 98.69 93 ASN A C 1
ATOM 775 O O . ASN A 1 93 ? 8.980 -0.452 -23.753 1.00 98.69 93 ASN A O 1
ATOM 779 N N . ASP A 1 94 ? 11.008 -1.392 -23.969 1.00 98.56 94 ASP A N 1
ATOM 780 C CA . ASP A 1 94 ? 10.957 -2.122 -22.699 1.00 98.56 94 ASP A CA 1
ATOM 781 C C . ASP A 1 94 ? 10.869 -1.161 -21.504 1.00 98.56 94 ASP A C 1
ATOM 783 O O . ASP A 1 94 ? 10.006 -1.331 -20.639 1.00 98.56 94 ASP A O 1
ATOM 787 N N . LEU A 1 95 ? 11.651 -0.077 -21.515 1.00 98.50 95 LEU A N 1
ATOM 788 C CA . LEU A 1 95 ? 11.582 0.978 -20.498 1.00 98.50 95 LEU A CA 1
ATOM 789 C C . LEU A 1 95 ? 10.217 1.685 -20.476 1.00 98.50 95 LEU A C 1
ATOM 791 O O . LEU A 1 95 ? 9.700 2.009 -19.403 1.00 98.50 95 LEU A O 1
ATOM 795 N N . TYR A 1 96 ? 9.593 1.919 -21.637 1.00 98.75 96 TYR A N 1
ATOM 796 C CA . TYR A 1 96 ? 8.231 2.459 -21.686 1.00 98.75 96 TYR A CA 1
ATOM 797 C C . TYR A 1 96 ? 7.206 1.500 -21.073 1.00 98.75 96 TYR A C 1
ATOM 799 O O . TYR A 1 96 ? 6.310 1.946 -20.348 1.00 98.75 96 TYR A O 1
ATOM 807 N N . ASN A 1 97 ? 7.338 0.199 -21.330 1.00 98.69 97 ASN A N 1
ATOM 808 C CA . ASN A 1 97 ? 6.453 -0.819 -20.771 1.00 98.69 97 ASN A CA 1
ATOM 809 C C . ASN A 1 97 ? 6.605 -0.926 -19.251 1.00 98.69 97 ASN A C 1
ATOM 811 O O . ASN A 1 97 ? 5.600 -0.875 -18.540 1.00 98.69 97 ASN A O 1
ATOM 815 N N . GLU A 1 98 ? 7.838 -0.991 -18.750 1.00 98.69 98 GLU A N 1
ATOM 816 C CA . GLU A 1 98 ? 8.129 -1.023 -17.314 1.00 98.69 98 GLU A CA 1
ATOM 817 C C . GLU A 1 98 ? 7.594 0.232 -16.613 1.00 98.69 98 GLU A C 1
ATOM 819 O O . GLU A 1 98 ? 6.860 0.141 -15.626 1.00 98.69 98 GLU A O 1
ATOM 824 N N . ARG A 1 99 ? 7.842 1.421 -17.182 1.00 98.50 99 ARG A N 1
ATOM 825 C CA . ARG A 1 99 ? 7.277 2.680 -16.676 1.00 98.50 99 ARG A CA 1
ATOM 826 C C . ARG A 1 99 ? 5.753 2.614 -16.559 1.00 98.50 99 ARG A C 1
ATOM 828 O O . ARG A 1 99 ? 5.192 3.086 -15.571 1.00 98.50 99 ARG A O 1
ATOM 835 N N . ASN A 1 100 ? 5.069 2.064 -17.559 1.00 98.62 100 ASN A N 1
ATOM 836 C CA . ASN A 1 100 ? 3.611 1.956 -17.544 1.00 98.62 100 ASN A CA 1
ATOM 837 C C . ASN A 1 100 ? 3.115 0.961 -16.484 1.00 98.62 100 ASN A C 1
ATOM 839 O O . ASN A 1 100 ? 2.117 1.244 -15.820 1.00 98.62 100 ASN A O 1
ATOM 843 N N . GLN A 1 101 ? 3.817 -0.157 -16.280 1.00 98.62 101 GLN A N 1
ATOM 844 C CA . GLN A 1 101 ? 3.509 -1.115 -15.212 1.00 98.62 101 GLN A CA 1
ATOM 845 C C . GLN A 1 101 ? 3.648 -0.469 -13.829 1.00 98.62 101 GLN A C 1
ATOM 847 O O . GLN A 1 101 ? 2.702 -0.510 -13.042 1.00 98.62 101 GLN A O 1
ATOM 852 N N . LEU A 1 102 ? 4.753 0.240 -13.579 1.00 98.56 102 LEU A N 1
ATOM 853 C CA . LEU A 1 102 ? 4.971 0.968 -12.325 1.00 98.56 102 LEU A CA 1
ATOM 854 C C . LEU A 1 102 ? 3.885 2.026 -12.067 1.00 98.56 102 LEU A C 1
ATOM 856 O O . LEU A 1 102 ? 3.433 2.199 -10.935 1.00 98.56 102 LEU A O 1
ATOM 860 N N . ILE A 1 103 ? 3.404 2.712 -13.111 1.00 98.56 103 ILE A N 1
ATOM 861 C CA . ILE A 1 103 ? 2.285 3.662 -12.992 1.00 98.56 103 ILE A CA 1
ATOM 862 C C . ILE A 1 103 ? 0.986 2.954 -12.569 1.00 98.56 103 ILE A C 1
ATOM 864 O O . ILE A 1 103 ? 0.219 3.509 -11.776 1.00 98.56 103 ILE A O 1
ATOM 868 N N . LEU A 1 104 ? 0.705 1.756 -13.091 1.00 98.50 104 LEU A N 1
ATOM 869 C CA . LEU A 1 104 ? -0.483 0.983 -12.709 1.00 98.50 104 LEU A CA 1
ATOM 870 C C . LEU A 1 104 ? -0.397 0.498 -11.258 1.00 98.50 104 LEU A C 1
ATOM 872 O O . LEU A 1 104 ? -1.375 0.618 -10.517 1.00 98.50 104 LEU A O 1
ATOM 876 N N . GLU A 1 105 ? 0.769 0.012 -10.838 1.00 98.44 105 GLU A N 1
ATOM 877 C CA . GLU A 1 105 ? 1.019 -0.380 -9.449 1.00 98.44 105 GLU A CA 1
ATOM 878 C C . GLU A 1 105 ? 0.859 0.800 -8.491 1.00 98.44 105 GLU A C 1
ATOM 880 O O . GLU A 1 105 ? 0.140 0.695 -7.497 1.00 98.44 105 GLU A O 1
ATOM 885 N N . TYR A 1 106 ? 1.443 1.954 -8.827 1.00 98.56 106 TYR A N 1
ATOM 886 C CA . TYR A 1 106 ? 1.287 3.183 -8.052 1.00 98.56 106 TYR A CA 1
ATOM 887 C C . TYR A 1 106 ? -0.190 3.549 -7.852 1.00 98.56 106 TYR A C 1
ATOM 889 O O . TYR A 1 106 ? -0.622 3.775 -6.722 1.00 98.56 106 TYR A O 1
ATOM 897 N N . LYS A 1 107 ? -0.994 3.538 -8.925 1.00 98.62 107 LYS A N 1
ATOM 898 C CA . LYS A 1 107 ? -2.439 3.821 -8.847 1.00 98.62 107 LYS A CA 1
ATOM 899 C C . LYS A 1 107 ? -3.188 2.813 -7.978 1.00 98.62 107 LYS A C 1
ATOM 901 O O . LYS A 1 107 ? -4.106 3.188 -7.250 1.00 98.62 107 LYS A O 1
ATOM 906 N N . ARG A 1 108 ? -2.806 1.534 -8.036 1.00 98.56 108 ARG A N 1
ATOM 907 C CA . ARG A 1 108 ? -3.383 0.491 -7.180 1.00 98.56 108 ARG A CA 1
ATOM 908 C C . ARG A 1 108 ? -3.091 0.773 -5.705 1.00 98.56 108 ARG A C 1
ATOM 910 O O . ARG A 1 108 ? -4.015 0.725 -4.896 1.00 98.56 108 ARG A O 1
ATOM 917 N N . TYR A 1 109 ? -1.847 1.100 -5.356 1.00 98.62 109 TYR A N 1
ATOM 918 C CA . TYR A 1 109 ? -1.488 1.456 -3.981 1.00 98.62 109 TYR A CA 1
ATOM 919 C C . TYR A 1 109 ? -2.168 2.744 -3.514 1.00 98.62 109 TYR A C 1
ATOM 921 O O . TYR A 1 109 ? -2.619 2.813 -2.374 1.00 98.62 109 TYR A O 1
ATOM 929 N N . GLU A 1 110 ? -2.321 3.735 -4.394 1.00 98.62 110 GLU A N 1
ATOM 930 C CA . GLU A 1 110 ? -3.078 4.953 -4.099 1.00 98.62 110 GLU A CA 1
ATOM 931 C C . GLU A 1 110 ? -4.543 4.641 -3.741 1.00 98.62 110 GLU A C 1
ATOM 933 O O . GLU A 1 110 ? -5.080 5.215 -2.794 1.00 98.62 110 GLU A O 1
ATOM 938 N N . SER A 1 111 ? -5.182 3.708 -4.456 1.00 98.50 111 SER A N 1
ATOM 939 C CA . SER A 1 111 ? -6.541 3.249 -4.134 1.00 98.50 111 SER A CA 1
ATOM 940 C C . SER A 1 111 ? -6.604 2.595 -2.754 1.00 98.50 111 SER A C 1
ATOM 942 O O . SER A 1 111 ? -7.447 2.968 -1.945 1.00 98.50 111 SER A O 1
ATOM 944 N N . ILE A 1 112 ? -5.676 1.680 -2.455 1.00 98.44 112 ILE A N 1
ATOM 945 C CA . ILE A 1 112 ? -5.615 0.996 -1.153 1.00 98.44 112 ILE A CA 1
ATOM 946 C C . ILE A 1 112 ? -5.416 2.009 -0.017 1.00 98.44 112 ILE A C 1
ATOM 948 O O . ILE A 1 112 ? -6.059 1.910 1.025 1.00 98.44 112 ILE A O 1
ATOM 952 N N . LEU A 1 113 ? -4.558 3.013 -0.213 1.00 98.62 113 LEU A N 1
ATOM 953 C CA . LEU A 1 113 ? -4.343 4.069 0.778 1.00 98.62 113 LEU A CA 1
ATOM 954 C C . LEU A 1 113 ? -5.610 4.891 1.034 1.00 98.62 113 LEU A C 1
ATOM 956 O O . LEU A 1 113 ? -5.879 5.232 2.185 1.00 98.62 113 LEU A O 1
ATOM 960 N N . LYS A 1 114 ? -6.399 5.188 -0.006 1.00 98.62 114 LYS A N 1
ATOM 961 C CA . LYS A 1 114 ? -7.693 5.873 0.149 1.00 98.62 114 LYS A CA 1
ATOM 962 C C . LYS A 1 114 ? -8.680 5.029 0.952 1.00 98.62 114 LYS A C 1
ATOM 964 O O . LYS A 1 114 ? -9.349 5.570 1.827 1.00 98.62 114 LYS A O 1
ATOM 969 N N . ASP A 1 115 ? -8.732 3.723 0.709 1.00 98.38 115 ASP A N 1
ATOM 970 C CA . ASP A 1 115 ? -9.607 2.814 1.457 1.00 98.38 115 ASP A CA 1
ATOM 971 C C . ASP A 1 115 ? -9.220 2.761 2.941 1.00 98.38 115 ASP A C 1
ATOM 973 O O . ASP A 1 115 ? -10.070 2.958 3.808 1.00 98.38 115 ASP A O 1
ATOM 977 N N . VAL A 1 116 ? -7.923 2.630 3.245 1.00 98.50 116 VAL A N 1
ATOM 978 C CA . VAL A 1 116 ? -7.415 2.671 4.628 1.00 98.50 116 VAL A CA 1
ATOM 979 C C . VAL A 1 116 ? -7.747 4.001 5.310 1.00 98.50 116 VAL A C 1
ATOM 981 O O . VAL A 1 116 ? -8.156 4.016 6.470 1.00 98.50 116 VAL A O 1
ATOM 984 N N . GLN A 1 117 ? -7.603 5.129 4.610 1.00 98.62 117 GLN A N 1
ATOM 985 C CA . GLN A 1 117 ? -7.984 6.440 5.147 1.00 98.62 117 GLN A CA 1
ATOM 986 C C . GLN A 1 117 ? -9.484 6.513 5.460 1.00 98.62 117 GLN A C 1
ATOM 988 O O . GLN A 1 117 ? -9.861 6.993 6.528 1.00 98.62 117 GLN A O 1
ATOM 993 N N . ASN A 1 118 ? -10.335 6.001 4.570 1.00 98.50 118 ASN A N 1
ATOM 994 C CA . ASN A 1 118 ? -11.780 5.949 4.790 1.00 98.50 118 ASN A CA 1
ATOM 995 C C . ASN A 1 118 ? -12.144 5.086 6.007 1.00 98.50 118 ASN A C 1
ATOM 997 O O . ASN A 1 118 ? -12.990 5.485 6.810 1.00 98.50 118 ASN A O 1
ATOM 1001 N N . ASP A 1 119 ? -11.480 3.943 6.182 1.00 98.75 119 ASP A N 1
ATOM 1002 C CA . ASP A 1 119 ? -11.673 3.078 7.346 1.00 98.75 119 ASP A CA 1
ATOM 1003 C C . ASP A 1 119 ? -11.251 3.769 8.648 1.00 98.75 119 ASP A C 1
ATOM 1005 O O . ASP A 1 119 ? -11.982 3.702 9.639 1.00 98.75 119 ASP A O 1
ATOM 1009 N N . ILE A 1 120 ? -10.129 4.499 8.646 1.00 98.44 120 ILE A N 1
ATOM 1010 C CA . ILE A 1 120 ? -9.702 5.312 9.796 1.00 98.44 120 ILE A CA 1
ATOM 1011 C C . ILE A 1 120 ? -10.791 6.326 10.157 1.00 98.44 120 ILE A C 1
ATOM 1013 O O . ILE A 1 120 ? -11.240 6.347 11.303 1.00 98.44 120 ILE A O 1
ATOM 1017 N N . PHE A 1 121 ? -11.285 7.104 9.189 1.00 98.62 121 PHE A N 1
ATOM 1018 C CA . PHE A 1 121 ? -12.343 8.090 9.441 1.00 98.62 121 PHE A CA 1
ATOM 1019 C C . PHE A 1 121 ? -13.636 7.451 9.962 1.00 98.62 121 PHE A C 1
ATOM 1021 O O . PHE A 1 121 ? -14.309 8.003 10.842 1.00 98.62 121 PHE A O 1
ATOM 1028 N N . ARG A 1 122 ? -13.990 6.265 9.457 1.00 98.69 122 ARG A N 1
ATOM 1029 C CA . ARG A 1 122 ? -15.151 5.508 9.933 1.00 98.69 122 ARG A CA 1
ATOM 1030 C C . ARG A 1 122 ? -14.976 5.072 11.387 1.00 98.69 122 ARG A C 1
ATOM 1032 O O . ARG A 1 122 ? -15.891 5.259 12.189 1.00 98.69 122 ARG A O 1
ATOM 1039 N N . ILE A 1 123 ? -13.821 4.511 11.739 1.00 98.62 123 ILE A N 1
ATOM 1040 C CA . ILE A 1 123 ? -13.524 4.080 13.111 1.00 98.62 123 ILE A CA 1
ATOM 1041 C C . ILE A 1 123 ? -13.482 5.277 14.063 1.00 98.62 123 ILE A C 1
ATOM 1043 O O . ILE A 1 123 ? -14.060 5.209 15.147 1.00 98.62 123 ILE A O 1
ATOM 1047 N N . GLU A 1 124 ? -12.877 6.394 13.661 1.00 98.56 124 GLU A N 1
ATOM 1048 C CA . GLU A 1 124 ? -12.887 7.634 14.443 1.00 98.56 124 GLU A CA 1
ATOM 1049 C C . GLU A 1 124 ? -14.314 8.120 14.721 1.00 98.56 124 GLU A C 1
ATOM 1051 O O . GLU A 1 124 ? -14.637 8.460 15.862 1.00 98.56 124 GLU A O 1
ATOM 1056 N N . SER A 1 125 ? -15.190 8.073 13.714 1.00 98.44 125 SER A N 1
ATOM 1057 C CA . SER A 1 125 ? -16.606 8.432 13.864 1.00 98.44 125 SER A CA 1
ATOM 1058 C C . SER A 1 125 ? -17.313 7.540 14.894 1.00 98.44 125 SER A C 1
ATOM 1060 O O . SER A 1 125 ? -17.969 8.051 15.802 1.00 98.44 125 SER A O 1
ATOM 1062 N N . ILE A 1 126 ? -17.103 6.219 14.827 1.00 98.62 126 ILE A N 1
ATOM 1063 C CA . ILE A 1 126 ? -17.662 5.251 15.791 1.00 98.62 126 ILE A CA 1
ATOM 1064 C C . ILE A 1 126 ? -17.125 5.502 17.209 1.00 98.62 126 ILE A C 1
ATOM 1066 O O . ILE A 1 126 ? -17.873 5.411 18.186 1.00 98.62 126 ILE A O 1
ATOM 1070 N N . ILE A 1 127 ? -15.838 5.838 17.353 1.00 98.19 127 ILE A N 1
ATOM 1071 C CA . ILE A 1 127 ? -15.233 6.164 18.653 1.00 98.19 127 ILE A CA 1
ATOM 1072 C C . ILE A 1 127 ? -15.884 7.414 19.253 1.00 98.19 127 ILE A C 1
ATOM 1074 O O . ILE A 1 127 ? -16.171 7.435 20.454 1.00 98.19 127 ILE A O 1
ATOM 1078 N N . VAL A 1 128 ? -16.098 8.460 18.450 1.00 98.56 128 VAL A N 1
ATOM 1079 C CA . VAL A 1 128 ? -16.752 9.697 18.902 1.00 98.56 128 VAL A CA 1
ATOM 1080 C C . VAL A 1 128 ? -18.184 9.414 19.349 1.00 98.56 128 VAL A C 1
ATOM 1082 O O . VAL A 1 128 ? -18.549 9.799 20.461 1.00 98.56 128 VAL A O 1
ATOM 1085 N N . GLU A 1 129 ? -18.959 8.688 18.544 1.00 98.56 129 GLU A N 1
ATOM 1086 C CA . GLU A 1 129 ? -20.330 8.292 18.882 1.00 98.56 129 GLU A CA 1
ATOM 1087 C C . GLU A 1 129 ? -20.375 7.468 20.179 1.00 98.56 129 GLU A C 1
ATOM 1089 O O . GLU A 1 129 ? -21.107 7.801 21.112 1.00 98.56 129 GLU A O 1
ATOM 1094 N N . SER A 1 130 ? -19.516 6.454 20.302 1.00 98.31 130 SER A N 1
ATOM 1095 C CA . SER A 1 130 ? -19.442 5.597 21.494 1.00 98.31 130 SER A CA 1
ATOM 1096 C C . SER A 1 130 ? -19.085 6.390 22.756 1.00 98.31 130 SER A C 1
ATOM 1098 O O . SER A 1 130 ? -19.617 6.131 23.837 1.00 98.31 130 SER A O 1
ATOM 1100 N N . LYS A 1 131 ? -18.193 7.387 22.646 1.00 98.31 131 LYS A N 1
ATOM 1101 C CA . LYS A 1 131 ? -17.872 8.292 23.761 1.00 98.31 131 LYS A CA 1
ATOM 1102 C C . LYS A 1 131 ? -19.086 9.124 24.167 1.00 98.31 131 LYS A C 1
ATOM 1104 O O . LYS A 1 131 ? -19.336 9.259 25.362 1.00 98.31 131 LYS A O 1
ATOM 1109 N N . GLN A 1 132 ? -19.839 9.653 23.203 1.00 98.50 132 GLN A N 1
ATOM 1110 C CA . GLN A 1 132 ? -21.055 10.422 23.478 1.00 98.50 132 GLN A CA 1
ATOM 1111 C C . GLN A 1 132 ? -22.126 9.560 24.156 1.00 98.50 132 GLN A C 1
ATOM 1113 O O . GLN A 1 132 ? -22.651 9.963 25.194 1.00 98.50 132 GLN A O 1
ATOM 1118 N N . GLN A 1 133 ? -22.389 8.357 23.637 1.00 98.38 133 GLN A N 1
ATOM 1119 C CA . GLN A 1 133 ? -23.334 7.406 24.233 1.00 98.38 133 GLN A CA 1
ATOM 1120 C C . GLN A 1 133 ? -22.931 7.032 25.666 1.00 98.38 133 GLN A C 1
ATOM 1122 O O . GLN A 1 133 ? -23.761 7.040 26.575 1.00 98.38 133 GLN A O 1
ATOM 1127 N N . ARG A 1 134 ? -21.638 6.780 25.912 1.00 98.12 134 ARG A N 1
ATOM 1128 C CA . ARG A 1 134 ? -21.132 6.496 27.262 1.00 98.12 134 ARG A CA 1
ATOM 1129 C C . ARG A 1 134 ? -21.379 7.653 28.231 1.00 98.12 134 ARG A C 1
ATOM 1131 O O . ARG A 1 134 ? -21.787 7.409 29.363 1.00 98.12 134 ARG A O 1
ATOM 1138 N N . GLU A 1 135 ? -21.141 8.895 27.814 1.00 98.31 135 GLU A N 1
ATOM 1139 C CA . GLU A 1 135 ? -21.416 10.065 28.660 1.00 98.31 135 GLU A CA 1
ATOM 1140 C C . GLU A 1 135 ? -22.917 10.253 28.920 1.00 98.31 135 GLU A C 1
ATOM 1142 O O . GLU A 1 135 ? -23.302 10.623 30.029 1.00 98.31 135 GLU A O 1
ATOM 1147 N N . GLN A 1 136 ? -23.778 9.962 27.941 1.00 98.31 136 GLN A N 1
ATOM 1148 C CA . GLN A 1 136 ? -25.233 9.980 28.128 1.00 98.31 136 GLN A CA 1
ATOM 1149 C C . GLN A 1 136 ? -25.681 8.939 29.160 1.00 98.31 136 GLN A C 1
ATOM 1151 O O . GLN A 1 136 ? -26.373 9.289 30.115 1.00 98.31 136 GLN A O 1
ATOM 1156 N N . LEU A 1 137 ? -25.222 7.691 29.027 1.00 98.12 137 LEU A N 1
ATOM 1157 C CA . LEU A 1 137 ? -25.522 6.623 29.983 1.00 98.12 137 LEU A CA 1
ATOM 1158 C C . LEU A 1 137 ? -25.009 6.960 31.384 1.00 98.12 137 LEU A C 1
ATOM 1160 O O . LEU A 1 137 ? -25.718 6.768 32.366 1.00 98.12 137 LEU A O 1
ATOM 1164 N N . LYS A 1 138 ? -23.802 7.525 31.491 1.00 97.44 138 LYS A N 1
ATOM 1165 C CA . LYS A 1 138 ? -23.241 7.957 32.776 1.00 97.44 138 LYS A CA 1
ATOM 1166 C C . LYS A 1 138 ? -24.124 9.003 33.462 1.00 97.44 138 LYS A C 1
ATOM 1168 O O . LYS A 1 138 ? -24.360 8.899 34.664 1.00 97.44 138 LYS A O 1
ATOM 1173 N N . LYS A 1 139 ? -24.629 9.986 32.709 1.00 97.94 139 LYS A N 1
ATOM 1174 C CA . LYS A 1 139 ? -25.573 10.987 33.231 1.00 97.94 139 LYS A CA 1
ATOM 1175 C C . LYS A 1 139 ? -26.883 10.346 33.680 1.00 97.94 139 LYS A C 1
ATOM 1177 O O . LYS A 1 139 ? -27.360 10.673 34.759 1.00 97.94 139 LYS A O 1
ATOM 1182 N N . GLN A 1 140 ? -27.429 9.424 32.889 1.00 98.06 140 GLN A N 1
ATOM 1183 C CA . GLN A 1 140 ? -28.661 8.716 33.232 1.00 98.06 140 GLN A CA 1
ATOM 1184 C C . GLN A 1 140 ? -28.508 7.899 34.522 1.00 98.06 140 GLN A C 1
ATOM 1186 O O . GLN A 1 140 ? -29.350 8.005 35.406 1.00 98.06 140 GLN A O 1
ATOM 1191 N N . VAL A 1 141 ? -27.410 7.150 34.667 1.00 95.94 141 VAL A N 1
ATOM 1192 C CA . VAL A 1 141 ? -27.120 6.366 35.879 1.00 95.94 141 VAL A CA 1
ATOM 1193 C C . VAL A 1 141 ? -26.980 7.264 37.110 1.00 95.94 141 VAL A C 1
ATOM 1195 O O . VAL A 1 141 ? -27.536 6.941 38.157 1.00 95.94 141 VAL A O 1
ATOM 1198 N N . SER A 1 142 ? -26.267 8.391 36.997 1.00 97.00 142 SER A N 1
ATOM 1199 C CA . SER A 1 142 ? -26.149 9.373 38.089 1.00 97.00 142 SER A CA 1
ATOM 1200 C C . SER A 1 142 ? -27.521 9.920 38.477 1.00 97.00 142 SER A C 1
ATOM 1202 O O . SER A 1 142 ? -27.870 9.899 39.647 1.00 97.00 142 SER A O 1
ATOM 1204 N N . MET A 1 143 ? -28.344 10.308 37.499 1.00 97.50 143 MET A N 1
ATOM 1205 C CA . MET A 1 143 ? -29.697 10.812 37.746 1.00 97.50 143 MET A CA 1
ATOM 1206 C C . MET A 1 143 ? -30.568 9.787 38.486 1.00 97.50 143 MET A C 1
ATOM 1208 O O . MET A 1 143 ? -31.182 10.120 39.494 1.00 97.50 143 MET A O 1
ATOM 1212 N N . GLN A 1 144 ? -30.580 8.535 38.028 1.00 96.69 144 GLN A N 1
ATOM 1213 C CA . GLN A 1 144 ? -31.355 7.463 38.658 1.00 96.69 144 GLN A CA 1
ATOM 1214 C C . GLN A 1 144 ? -30.854 7.136 40.066 1.00 96.69 144 GLN A C 1
ATOM 1216 O O . GLN A 1 144 ? -31.646 6.840 40.953 1.00 96.69 144 GLN A O 1
ATOM 1221 N N . THR A 1 145 ? -29.543 7.196 40.291 1.00 94.12 145 THR A N 1
ATOM 1222 C CA . THR A 1 145 ? -28.962 6.886 41.600 1.00 94.12 145 THR A CA 1
ATOM 1223 C C . THR A 1 145 ? -29.259 8.010 42.592 1.00 94.12 145 THR A C 1
ATOM 1225 O O . THR A 1 145 ? -29.825 7.761 43.653 1.00 94.12 145 THR A O 1
ATOM 1228 N N . ASP A 1 146 ? -28.934 9.247 42.221 1.00 95.00 146 ASP A N 1
ATOM 1229 C CA . ASP A 1 146 ? -28.946 10.390 43.133 1.00 95.00 146 ASP A CA 1
ATOM 1230 C C . ASP A 1 146 ? -30.364 10.933 43.374 1.00 95.00 146 ASP A C 1
ATOM 1232 O O . ASP A 1 146 ? -30.676 11.367 44.481 1.00 95.00 146 ASP A O 1
ATOM 1236 N N . ILE A 1 147 ? -31.226 10.926 42.348 1.00 97.00 147 ILE A N 1
ATOM 1237 C CA . ILE A 1 147 ? -32.562 11.545 42.415 1.00 97.00 147 ILE A CA 1
ATOM 1238 C C . ILE A 1 147 ? -33.649 10.523 42.745 1.00 97.00 147 ILE A C 1
ATOM 1240 O O . ILE A 1 147 ? -34.576 10.844 43.483 1.00 97.00 147 ILE A O 1
ATOM 1244 N N . GLU A 1 148 ? -33.573 9.313 42.190 1.00 96.50 148 GLU A N 1
ATOM 1245 C CA . GLU A 1 148 ? -34.659 8.331 42.311 1.00 96.50 148 GLU A CA 1
ATOM 1246 C C . GLU A 1 148 ? -34.368 7.301 43.407 1.00 96.50 148 GLU A C 1
ATOM 1248 O O . GLU A 1 148 ? -35.170 7.113 44.321 1.00 96.50 148 GLU A O 1
ATOM 1253 N N . LEU A 1 149 ? -33.212 6.637 43.341 1.00 96.00 149 LEU A N 1
ATOM 1254 C CA . LEU A 1 149 ? -32.910 5.487 44.186 1.00 96.00 149 LEU A CA 1
ATOM 1255 C C . LEU A 1 149 ? -32.609 5.868 45.635 1.00 96.00 149 LEU A C 1
ATOM 1257 O O . LEU A 1 149 ? -33.164 5.246 46.539 1.00 96.00 149 LEU A O 1
ATOM 1261 N N . VAL A 1 150 ? -31.706 6.828 45.864 1.00 95.06 150 VAL A N 1
ATOM 1262 C CA . VAL A 1 150 ? -31.274 7.197 47.223 1.00 95.06 150 VAL A CA 1
ATOM 1263 C C . VAL A 1 150 ? -32.466 7.641 48.084 1.00 95.06 150 VAL A C 1
ATOM 1265 O O . VAL A 1 150 ? -32.662 7.031 49.137 1.00 95.06 150 VAL A O 1
ATOM 1268 N N . PRO A 1 151 ? -33.337 8.574 47.642 1.00 97.06 151 PRO A N 1
ATOM 1269 C CA . PRO A 1 151 ? -34.495 8.978 48.442 1.00 97.06 151 PRO A CA 1
ATOM 1270 C C . PRO A 1 151 ? -35.471 7.829 48.719 1.00 97.06 151 PRO A C 1
ATOM 1272 O O . PRO A 1 151 ? -35.968 7.695 49.836 1.00 97.06 151 PRO A O 1
ATOM 1275 N N . LEU A 1 152 ? -35.716 6.969 47.725 1.00 97.38 152 LEU A N 1
ATOM 1276 C CA . LEU A 1 152 ? -36.604 5.817 47.879 1.00 97.38 152 LEU A CA 1
ATOM 1277 C C . LEU A 1 152 ? -36.038 4.796 48.876 1.00 97.38 152 LEU A C 1
ATOM 1279 O O . LEU A 1 152 ? -36.771 4.241 49.696 1.00 97.38 152 LEU A O 1
ATOM 1283 N N . LYS A 1 153 ? -34.727 4.542 48.821 1.00 96.75 153 LYS A N 1
ATOM 1284 C CA . LYS A 1 153 ? -34.045 3.656 49.766 1.00 96.75 153 LYS A CA 1
ATOM 1285 C C . LYS A 1 153 ? -34.135 4.209 51.186 1.00 96.75 153 LYS A C 1
ATOM 1287 O O . LYS A 1 153 ? -34.458 3.444 52.093 1.00 96.75 153 LYS A O 1
ATOM 1292 N N . ASP A 1 154 ? -33.898 5.505 51.369 1.00 96.44 154 ASP A N 1
ATOM 1293 C CA . ASP A 1 154 ? -33.984 6.162 52.677 1.00 96.44 154 ASP A CA 1
ATOM 1294 C C . ASP A 1 154 ? -35.402 6.059 53.268 1.00 96.44 154 ASP A C 1
ATOM 1296 O O . ASP A 1 154 ? -35.569 5.763 54.455 1.00 96.44 154 ASP A O 1
ATOM 1300 N N . GLU A 1 155 ? -36.439 6.219 52.438 1.00 97.81 155 GLU A N 1
ATOM 1301 C CA . GLU A 1 155 ? -37.837 6.023 52.842 1.00 97.81 155 GLU A CA 1
ATOM 1302 C C . GLU A 1 155 ? -38.121 4.566 53.253 1.00 97.81 155 GLU A C 1
ATOM 1304 O O . GLU A 1 155 ? -38.706 4.314 54.311 1.00 97.81 155 GLU A O 1
ATOM 1309 N N . ILE A 1 156 ? -37.662 3.587 52.465 1.00 97.56 156 ILE A N 1
ATOM 1310 C CA . ILE A 1 156 ? -37.833 2.158 52.772 1.00 97.56 156 ILE A CA 1
ATOM 1311 C C . ILE A 1 156 ? -37.093 1.765 54.051 1.00 97.56 156 ILE A C 1
ATOM 1313 O O . ILE A 1 156 ? -37.642 1.029 54.874 1.00 97.56 156 ILE A O 1
ATOM 1317 N N . ASP A 1 157 ? -35.866 2.242 54.238 1.00 97.69 157 ASP A N 1
ATOM 1318 C CA . ASP A 1 157 ? -35.081 1.959 55.437 1.00 97.69 157 ASP A CA 1
ATOM 1319 C C . ASP A 1 157 ? -35.731 2.579 56.682 1.00 97.69 157 ASP A C 1
ATOM 1321 O O . ASP A 1 157 ? -35.784 1.930 57.730 1.00 97.69 157 ASP A O 1
ATOM 1325 N N . SER A 1 158 ? -36.329 3.772 56.556 1.00 97.88 158 SER A N 1
ATOM 1326 C CA . SER A 1 158 ? -37.154 4.379 57.609 1.00 97.88 158 SER A CA 1
ATOM 1327 C C . SER A 1 158 ? -38.355 3.496 57.976 1.00 97.88 158 SER A C 1
ATOM 1329 O O . SER A 1 158 ? -38.574 3.210 59.157 1.00 97.88 158 SER A O 1
ATOM 1331 N N . MET A 1 159 ? -39.091 2.977 56.985 1.00 98.00 159 MET A N 1
ATOM 1332 C CA . MET A 1 159 ? -40.218 2.060 57.214 1.00 98.00 159 MET A CA 1
ATOM 1333 C C . MET A 1 159 ? -39.782 0.722 57.831 1.00 98.00 159 MET A C 1
ATOM 1335 O O . MET A 1 159 ? -40.428 0.220 58.750 1.00 98.00 159 MET A O 1
ATOM 1339 N N . ARG A 1 160 ? -38.668 0.140 57.371 1.00 98.12 160 ARG A N 1
ATOM 1340 C CA . ARG A 1 160 ? -38.106 -1.104 57.926 1.00 98.12 160 ARG A CA 1
ATOM 1341 C C . ARG A 1 160 ? -37.704 -0.948 59.385 1.00 98.12 160 ARG A C 1
ATOM 1343 O O . ARG A 1 160 ? -37.965 -1.843 60.187 1.00 98.12 160 ARG A O 1
ATOM 1350 N N . ASN A 1 161 ? -37.126 0.196 59.735 1.00 97.81 161 ASN A N 1
ATOM 1351 C CA . ASN A 1 161 ? -36.726 0.486 61.103 1.00 97.81 161 ASN A CA 1
ATOM 1352 C C . ASN A 1 161 ? -37.934 0.538 62.060 1.00 97.81 161 ASN A C 1
ATOM 1354 O O . ASN A 1 161 ? -37.848 0.041 63.181 1.00 97.81 161 ASN A O 1
ATOM 1358 N N . GLN A 1 162 ? -39.091 1.041 61.608 1.00 98.00 162 GLN A N 1
ATOM 1359 C CA . GLN A 1 162 ? -40.326 1.068 62.415 1.00 98.00 162 GLN A CA 1
ATOM 1360 C C . GLN A 1 162 ? -40.808 -0.334 62.825 1.00 98.00 162 GLN A C 1
ATOM 1362 O O . GLN A 1 162 ? -41.407 -0.491 63.887 1.00 98.00 162 GLN A O 1
ATOM 1367 N N . ILE A 1 163 ? -40.512 -1.356 62.018 1.00 97.81 163 ILE A N 1
ATOM 1368 C CA . ILE A 1 163 ? -40.841 -2.766 62.284 1.00 97.81 163 ILE A CA 1
ATOM 1369 C C . ILE A 1 163 ? -39.624 -3.599 62.722 1.00 97.81 163 ILE A C 1
ATOM 1371 O O . ILE A 1 163 ? -39.690 -4.825 62.715 1.00 97.81 163 ILE A O 1
ATOM 1375 N N . GLN A 1 164 ? -38.521 -2.946 63.111 1.00 97.12 164 GLN A N 1
ATOM 1376 C CA . GLN A 1 164 ? -37.279 -3.576 63.586 1.00 97.12 164 GLN A CA 1
ATOM 1377 C C . GLN A 1 164 ? -36.615 -4.528 62.571 1.00 97.12 164 GLN A C 1
ATOM 1379 O O . GLN A 1 164 ? -35.915 -5.468 62.951 1.00 97.12 164 GLN A O 1
ATOM 1384 N N . LEU A 1 165 ? -36.804 -4.293 61.270 1.00 97.56 165 LEU A N 1
ATOM 1385 C CA . LEU A 1 165 ? -36.056 -4.995 60.228 1.00 97.56 165 LEU A CA 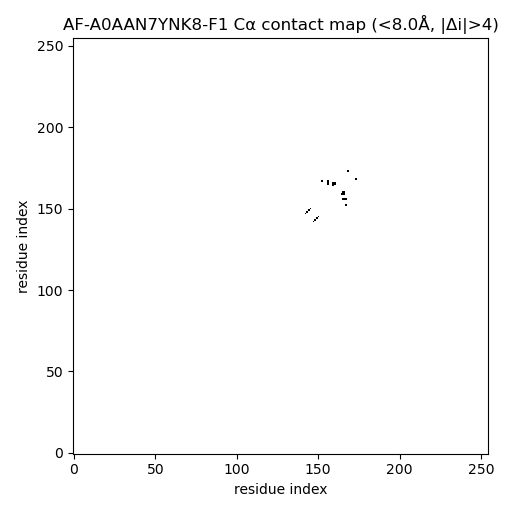1
ATOM 1386 C C . LEU A 1 165 ? -34.725 -4.287 59.935 1.00 97.56 165 LEU A C 1
ATOM 1388 O O . LEU A 1 165 ? -34.659 -3.057 59.980 1.00 97.56 165 LEU A O 1
ATOM 1392 N N . PRO A 1 166 ? -33.664 -5.037 59.582 1.00 96.12 166 PRO A N 1
ATOM 1393 C CA . PRO A 1 166 ? -32.391 -4.444 59.192 1.00 96.12 166 PRO A CA 1
ATOM 1394 C C . PRO A 1 166 ? -32.520 -3.632 57.888 1.00 96.12 166 PRO A C 1
ATOM 1396 O O . PRO A 1 166 ? -33.342 -3.977 57.022 1.00 96.12 166 PRO A O 1
ATOM 1399 N N . PRO A 1 167 ? -31.693 -2.583 57.711 1.00 95.38 167 PRO A N 1
ATOM 1400 C CA . PRO A 1 167 ? -31.705 -1.762 56.506 1.00 95.38 167 PRO A CA 1
ATOM 1401 C C . PRO A 1 167 ? -31.309 -2.577 55.272 1.00 95.38 167 PRO A C 1
ATOM 1403 O O . PRO A 1 167 ? -30.653 -3.621 55.365 1.00 95.38 167 PRO A O 1
ATOM 1406 N N . LEU A 1 168 ? -31.728 -2.107 54.102 1.00 93.44 168 LEU A N 1
ATOM 1407 C CA . LEU A 1 168 ? -31.319 -2.690 52.833 1.00 93.44 168 LEU A CA 1
ATOM 1408 C C . LEU A 1 168 ? -29.813 -2.486 52.594 1.00 93.44 168 LEU A C 1
ATOM 1410 O O . LEU A 1 168 ? -29.251 -1.456 52.987 1.00 93.44 168 LEU A O 1
ATOM 1414 N N . PRO A 1 169 ? -29.144 -3.450 51.931 1.00 93.69 169 PRO A N 1
ATOM 1415 C CA . PRO A 1 169 ? -27.740 -3.307 51.574 1.00 93.69 169 PRO A CA 1
ATOM 1416 C C . PRO A 1 169 ? -27.517 -2.087 50.658 1.00 93.69 169 PRO A C 1
ATOM 1418 O O . PRO A 1 169 ? -28.412 -1.706 49.899 1.00 93.69 169 PRO A O 1
ATOM 1421 N N . PRO A 1 170 ? -26.331 -1.455 50.715 1.00 92.62 170 PRO A N 1
ATOM 1422 C CA . PRO A 1 170 ? -25.996 -0.334 49.843 1.00 92.62 170 PRO A CA 1
ATOM 1423 C C . PRO A 1 170 ? -25.813 -0.808 48.397 1.00 92.62 170 PRO A C 1
ATOM 1425 O O . PRO A 1 170 ? -25.305 -1.913 48.165 1.00 92.62 170 PRO A O 1
ATOM 1428 N N . ILE A 1 171 ? -26.179 0.030 47.422 1.00 91.19 171 ILE A N 1
ATOM 1429 C CA . ILE A 1 171 ? -26.087 -0.321 45.995 1.00 91.19 171 ILE A CA 1
ATOM 1430 C C . ILE A 1 171 ? -24.641 -0.580 45.556 1.00 91.19 171 ILE A C 1
ATOM 1432 O O . ILE A 1 171 ? -24.390 -1.403 44.678 1.00 91.19 171 ILE A O 1
ATOM 1436 N N . GLU A 1 172 ? -23.670 0.042 46.222 1.00 91.38 172 GLU A N 1
ATOM 1437 C CA . GLU A 1 172 ? -22.242 -0.188 46.015 1.00 91.38 172 GLU A CA 1
ATOM 1438 C C . GLU A 1 172 ? -21.885 -1.665 46.218 1.00 91.38 172 GLU A C 1
ATOM 1440 O O . GLU A 1 172 ? -21.140 -2.236 45.423 1.00 91.38 172 GLU A O 1
ATOM 1445 N N . SER A 1 173 ? -22.493 -2.326 47.210 1.00 92.06 173 SER A N 1
ATOM 1446 C CA . SER A 1 173 ? -22.239 -3.746 47.472 1.00 92.06 173 SER A CA 1
ATOM 1447 C C . SER A 1 173 ? -22.753 -4.659 46.352 1.00 92.06 173 SER A C 1
ATOM 1449 O O . SER A 1 173 ? -22.152 -5.697 46.064 1.00 92.06 173 SER A O 1
ATOM 1451 N N . GLU A 1 174 ? -23.848 -4.283 45.688 1.00 90.69 174 GLU A N 1
ATOM 1452 C CA . GLU A 1 174 ? -24.376 -5.010 44.531 1.00 90.69 174 GLU A CA 1
ATOM 1453 C C . GLU A 1 174 ? -23.571 -4.709 43.267 1.00 90.69 174 GLU A C 1
ATOM 1455 O O . GLU A 1 174 ? -23.260 -5.619 42.492 1.00 90.69 174 GLU A O 1
ATOM 1460 N N . LYS A 1 175 ? -23.150 -3.453 43.095 1.00 91.25 175 LYS A N 1
ATOM 1461 C CA . LYS A 1 175 ? -22.259 -3.026 42.016 1.00 91.25 175 LYS A CA 1
ATOM 1462 C C . LYS A 1 175 ? -20.929 -3.776 42.051 1.00 91.25 175 LYS A C 1
ATOM 1464 O O . LYS A 1 175 ? -20.457 -4.213 41.000 1.00 91.25 175 LYS A O 1
ATOM 1469 N N . ASP A 1 176 ? -20.341 -3.971 43.226 1.00 92.50 176 ASP A N 1
ATOM 1470 C CA . ASP A 1 176 ? -19.082 -4.706 43.376 1.00 92.50 176 ASP A CA 1
ATOM 1471 C C . ASP A 1 176 ? -19.242 -6.180 42.989 1.00 92.50 176 ASP A C 1
ATOM 1473 O O . ASP A 1 176 ? -18.412 -6.729 42.258 1.00 92.50 176 ASP A O 1
ATOM 1477 N N . LYS A 1 177 ? -20.355 -6.812 43.385 1.00 93.88 177 LYS A N 1
ATOM 1478 C CA . LYS A 1 177 ? -20.691 -8.183 42.963 1.00 93.88 177 LYS A CA 1
ATOM 1479 C C . LYS A 1 177 ? -20.849 -8.281 41.447 1.00 93.88 177 LYS A C 1
ATOM 1481 O O . LYS A 1 177 ? -20.275 -9.177 40.831 1.00 93.88 177 LYS A O 1
ATOM 1486 N N . LEU A 1 178 ? -21.587 -7.353 40.835 1.00 93.38 178 LEU A N 1
ATOM 1487 C CA . LEU A 1 178 ? -21.770 -7.305 39.381 1.00 93.38 178 LEU A CA 1
ATOM 1488 C C . LEU A 1 178 ? -20.443 -7.088 38.648 1.00 93.38 178 LEU A C 1
ATOM 1490 O O . LEU A 1 178 ? -20.170 -7.767 37.660 1.00 93.38 178 LEU A O 1
ATOM 1494 N N . THR A 1 179 ? -19.597 -6.195 39.157 1.00 92.31 179 THR A N 1
ATOM 1495 C CA . THR A 1 179 ? -18.276 -5.912 38.581 1.00 92.31 179 THR A CA 1
ATOM 1496 C C . THR A 1 179 ? -17.370 -7.139 38.669 1.00 92.31 179 THR A C 1
ATOM 1498 O O . THR A 1 179 ? -16.737 -7.510 37.681 1.00 92.31 179 THR A O 1
ATOM 1501 N N . SER A 1 180 ? -17.356 -7.825 39.814 1.00 94.69 180 SER A N 1
ATOM 1502 C CA . SER A 1 180 ? -16.613 -9.076 40.001 1.00 94.69 180 SER A CA 1
ATOM 1503 C C . SER A 1 180 ? -17.081 -10.175 39.037 1.00 94.69 180 SER A C 1
ATOM 1505 O O . SER A 1 180 ? -16.264 -10.810 38.361 1.00 94.69 180 SER A O 1
ATOM 1507 N N . ASN A 1 181 ? -18.400 -10.345 38.891 1.00 94.06 181 ASN A N 1
ATOM 1508 C CA . ASN A 1 181 ? -18.985 -11.293 37.942 1.00 94.06 181 ASN A CA 1
ATOM 1509 C C . ASN A 1 181 ? -18.600 -10.955 36.496 1.00 94.06 181 ASN A C 1
ATOM 1511 O O . ASN A 1 181 ? -18.189 -11.839 35.744 1.00 94.06 181 ASN A O 1
ATOM 1515 N N . TYR A 1 182 ? -18.673 -9.677 36.113 1.00 94.19 182 TYR A N 1
ATOM 1516 C CA . TYR A 1 182 ? -18.271 -9.213 34.787 1.00 94.19 182 TYR A CA 1
ATOM 1517 C C . TYR A 1 182 ? -16.796 -9.516 34.497 1.00 94.19 182 TYR A C 1
ATOM 1519 O O . TYR A 1 182 ? -16.483 -10.086 33.453 1.00 94.19 182 TYR A O 1
ATOM 1527 N N . LEU A 1 183 ? -15.889 -9.193 35.424 1.00 95.19 183 LEU A N 1
ATOM 1528 C CA . LEU A 1 183 ? -14.455 -9.455 35.261 1.00 95.19 183 LEU A CA 1
ATOM 1529 C C . LEU A 1 183 ? -14.158 -10.954 35.153 1.00 95.19 183 LEU A C 1
ATOM 1531 O O . LEU A 1 183 ? -13.356 -11.365 34.315 1.00 95.19 183 LEU A O 1
ATOM 1535 N N . THR A 1 184 ? -14.841 -11.773 35.953 1.00 95.12 184 THR A N 1
ATOM 1536 C CA . THR A 1 184 ? -14.709 -13.236 35.916 1.00 95.12 184 THR A CA 1
ATOM 1537 C C . THR A 1 184 ? -15.158 -13.796 34.567 1.00 95.12 184 THR A C 1
ATOM 1539 O O . THR A 1 184 ? -14.431 -14.574 33.944 1.00 95.12 184 THR A O 1
ATOM 1542 N N . ASN A 1 185 ? -16.318 -13.357 34.073 1.00 95.00 185 ASN A N 1
ATOM 1543 C CA . ASN A 1 185 ? -16.825 -13.750 32.760 1.00 95.00 185 ASN A CA 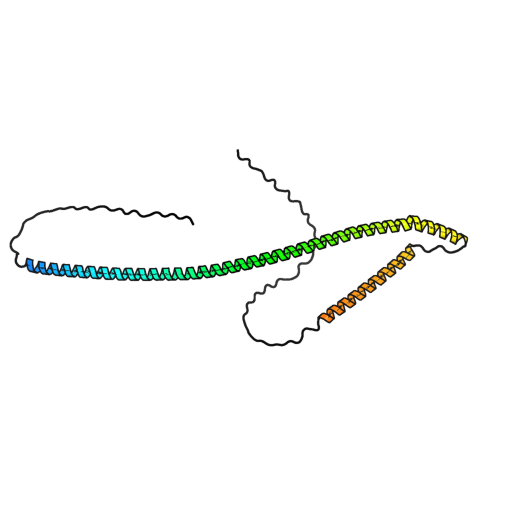1
ATOM 1544 C C . ASN A 1 185 ? -15.874 -13.311 31.648 1.00 95.00 185 ASN A C 1
ATOM 1546 O O . ASN A 1 185 ? -15.501 -14.122 30.802 1.00 95.00 185 ASN A O 1
ATOM 1550 N N . ARG A 1 186 ? -15.395 -12.064 31.702 1.00 93.62 186 ARG A N 1
ATOM 1551 C CA . ARG A 1 186 ? -14.462 -11.530 30.710 1.00 93.62 186 ARG A CA 1
ATOM 1552 C C . ARG A 1 186 ? -13.155 -12.319 30.663 1.00 93.62 186 ARG A C 1
ATOM 1554 O O . ARG A 1 186 ? -12.654 -12.621 29.583 1.00 93.62 186 ARG A O 1
ATOM 1561 N N . LEU A 1 187 ? -12.609 -12.679 31.821 1.00 95.25 187 LEU A N 1
ATOM 1562 C CA . LEU A 1 187 ? -11.390 -13.480 31.909 1.00 95.25 187 LEU A CA 1
ATOM 1563 C C . LEU A 1 187 ? -11.597 -14.892 31.341 1.00 95.25 187 LEU A C 1
ATOM 1565 O O . LEU A 1 187 ? -10.715 -15.424 30.664 1.00 95.25 187 LEU A O 1
ATOM 1569 N N . ASN A 1 188 ? -12.770 -15.487 31.568 1.00 95.25 188 ASN A N 1
ATOM 1570 C CA . ASN A 1 188 ? -13.128 -16.776 30.981 1.00 95.25 188 ASN A CA 1
ATOM 1571 C C . ASN A 1 188 ? -13.266 -16.694 29.452 1.00 95.25 188 ASN A C 1
ATOM 1573 O O . ASN A 1 188 ? -12.730 -17.558 28.758 1.00 95.25 188 ASN A O 1
ATOM 1577 N N . GLU A 1 189 ? -13.905 -15.650 28.918 1.00 94.12 189 GLU A N 1
ATOM 1578 C CA . GLU A 1 189 ? -14.003 -15.411 27.470 1.00 94.12 189 GLU A CA 1
ATOM 1579 C C . GLU A 1 189 ? -12.622 -15.292 26.812 1.00 94.12 189 GLU A C 1
ATOM 1581 O O . GLU A 1 189 ? -12.362 -15.930 25.790 1.00 94.12 189 GLU A O 1
ATOM 1586 N N . GLU A 1 190 ? -11.716 -14.508 27.404 1.00 92.12 190 GLU A N 1
ATOM 1587 C CA . GLU A 1 190 ? -10.349 -14.353 26.894 1.00 92.12 190 GLU A CA 1
ATOM 1588 C C . GLU A 1 190 ? -9.579 -15.681 26.926 1.00 92.12 190 GLU A C 1
ATOM 1590 O O . GLU A 1 190 ? -8.877 -16.019 25.969 1.00 92.12 190 GLU A O 1
ATOM 1595 N N . ARG A 1 191 ? -9.762 -16.497 27.974 1.00 93.44 191 ARG A N 1
ATOM 1596 C CA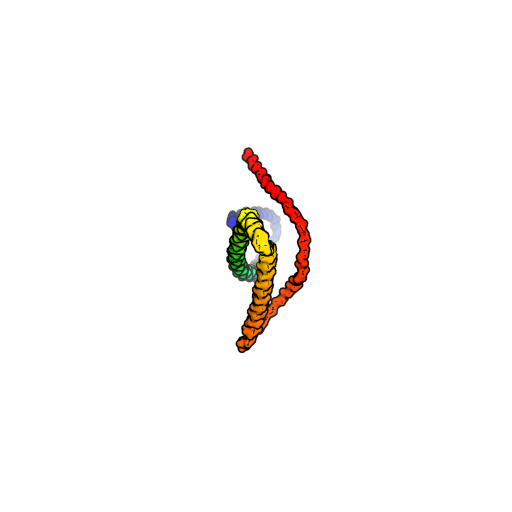 . ARG A 1 191 ? -9.159 -17.837 28.047 1.00 93.44 191 ARG A CA 1
ATOM 1597 C C . ARG A 1 191 ? -9.647 -18.741 26.910 1.00 93.44 191 ARG A C 1
ATOM 1599 O O . ARG A 1 191 ? -8.832 -19.429 26.296 1.00 93.44 191 ARG A O 1
ATOM 1606 N N . ILE A 1 192 ? -10.947 -18.726 26.611 1.00 92.88 192 ILE A N 1
ATOM 1607 C CA . ILE A 1 192 ? -11.537 -19.523 25.522 1.00 92.88 192 ILE A CA 1
ATOM 1608 C C . ILE A 1 192 ? -10.986 -19.068 24.165 1.00 92.88 192 ILE A C 1
ATOM 1610 O O . ILE A 1 192 ? -10.544 -19.903 23.374 1.00 92.88 192 ILE A O 1
ATOM 1614 N N . LYS A 1 193 ? -10.928 -17.754 23.912 1.00 92.44 193 LYS A N 1
ATOM 1615 C CA . LYS A 1 193 ? -10.361 -17.203 22.667 1.00 92.44 193 LYS A CA 1
ATOM 1616 C C . LYS A 1 193 ? -8.908 -17.623 22.460 1.00 92.44 193 LYS A C 1
ATOM 1618 O O . LYS A 1 193 ? -8.528 -18.025 21.362 1.00 92.44 193 LYS A O 1
ATOM 1623 N N . GLN A 1 194 ? -8.095 -17.589 23.514 1.00 89.06 194 GLN A N 1
ATOM 1624 C CA . GLN A 1 194 ? -6.703 -18.037 23.432 1.00 89.06 194 GLN A CA 1
ATOM 1625 C C . GLN A 1 194 ? -6.585 -19.531 23.106 1.00 89.06 194 GLN A C 1
ATOM 1627 O O . GLN A 1 194 ? -5.702 -19.918 22.341 1.00 89.06 194 GLN A O 1
ATOM 1632 N N . GLN A 1 195 ? -7.463 -20.377 23.651 1.00 89.75 195 GLN A N 1
ATOM 1633 C CA . GLN A 1 195 ? -7.479 -21.809 23.331 1.00 89.75 195 GLN A CA 1
ATOM 1634 C C . GLN A 1 195 ? -7.872 -22.062 21.869 1.00 89.75 195 GLN A C 1
ATOM 1636 O O . GLN A 1 195 ? -7.216 -22.852 21.193 1.00 89.75 195 GLN A O 1
ATOM 1641 N N . GLN A 1 196 ? -8.875 -21.346 21.356 1.00 87.12 196 GLN A N 1
ATOM 1642 C CA . GLN A 1 196 ? -9.286 -21.443 19.951 1.00 87.12 196 GLN A CA 1
ATOM 1643 C C . GLN A 1 196 ? -8.175 -20.995 18.994 1.00 87.12 196 GLN A C 1
ATOM 1645 O O . GLN A 1 196 ? -7.890 -21.681 18.014 1.00 87.12 196 GLN A O 1
ATOM 1650 N N . ASN A 1 197 ? -7.478 -19.901 19.312 1.00 83.12 197 ASN A N 1
ATOM 1651 C CA . ASN A 1 197 ? -6.358 -19.431 18.497 1.00 83.12 197 ASN A CA 1
ATOM 1652 C C . ASN A 1 197 ? -5.211 -20.454 18.436 1.00 83.12 197 ASN A C 1
ATOM 1654 O O . ASN A 1 197 ? -4.617 -20.638 17.375 1.00 83.12 197 ASN A O 1
ATOM 1658 N N . LYS A 1 198 ? -4.931 -21.174 19.533 1.00 82.75 198 LYS A N 1
ATOM 1659 C CA . LYS A 1 198 ? -3.919 -22.247 19.553 1.00 82.75 198 LYS A CA 1
ATOM 1660 C C . LYS A 1 198 ? -4.316 -23.453 18.696 1.00 82.75 198 LYS A C 1
ATOM 1662 O O . LYS A 1 198 ? -3.457 -24.015 18.018 1.00 82.75 198 LYS A O 1
ATOM 1667 N N . LEU A 1 199 ? -5.594 -23.834 18.696 1.00 77.38 199 LEU A N 1
ATOM 1668 C CA . LEU A 1 199 ? -6.108 -24.934 17.867 1.00 77.38 199 LEU A CA 1
ATOM 1669 C C . LEU A 1 199 ? -6.059 -24.587 16.371 1.00 77.38 199 LEU A C 1
ATOM 1671 O O . LEU A 1 199 ? -5.590 -25.392 15.572 1.00 77.38 199 LEU A O 1
ATOM 1675 N N . ASN A 1 200 ? -6.430 -23.360 16.000 1.00 71.44 200 ASN A N 1
ATOM 1676 C CA . ASN A 1 200 ? -6.407 -22.914 14.603 1.00 71.44 200 ASN A CA 1
ATOM 1677 C C . ASN A 1 200 ? -4.978 -22.755 14.042 1.00 71.44 200 ASN A C 1
ATOM 1679 O O . ASN A 1 200 ? -4.738 -22.982 12.853 1.00 71.44 200 ASN A O 1
ATOM 1683 N N . GLN A 1 201 ? -4.000 -22.411 14.887 1.00 62.31 201 GLN A N 1
ATOM 1684 C CA . GLN A 1 201 ? -2.587 -22.380 14.489 1.00 62.31 201 GLN A CA 1
ATOM 1685 C C . GLN A 1 201 ? -1.987 -23.784 14.312 1.00 62.31 201 GLN A C 1
ATOM 1687 O O . GLN A 1 201 ? -1.134 -23.972 13.449 1.00 62.31 201 GLN A O 1
ATOM 1692 N N . SER A 1 202 ? -2.452 -24.787 15.064 1.00 60.06 202 SER A N 1
ATOM 1693 C CA . SER A 1 202 ? -1.952 -26.168 14.959 1.00 60.06 202 SER A CA 1
ATOM 1694 C C . SER A 1 202 ? -2.627 -26.991 13.849 1.00 60.06 202 SER A C 1
ATOM 1696 O O . SER A 1 202 ? -2.009 -27.914 13.324 1.00 60.06 202 SER A O 1
ATOM 1698 N N . SER A 1 203 ? -3.828 -26.618 13.392 1.00 54.03 203 SER A N 1
ATOM 1699 C CA . SER A 1 203 ? -4.487 -27.230 12.223 1.00 54.03 203 SER A CA 1
ATOM 1700 C C . SER A 1 203 ? -3.974 -26.726 10.864 1.00 54.03 203 SER A C 1
ATOM 1702 O O . SER A 1 203 ? -4.266 -27.333 9.837 1.00 54.03 203 SER A O 1
ATOM 1704 N N . SER A 1 204 ? -3.187 -25.647 10.838 1.00 52.66 204 SER A N 1
ATOM 1705 C CA . SER A 1 204 ? -2.647 -25.050 9.603 1.00 52.66 204 SER A CA 1
ATOM 1706 C C . SER A 1 204 ? -1.273 -25.613 9.191 1.00 52.66 204 SER A C 1
ATOM 1708 O O . SER A 1 204 ? -0.710 -25.184 8.189 1.00 52.66 204 SER A O 1
ATOM 1710 N N . GLY A 1 205 ? -0.723 -26.574 9.949 1.00 48.25 205 GLY A N 1
ATOM 1711 C CA . GLY A 1 205 ? 0.640 -27.099 9.774 1.00 48.25 205 GLY A CA 1
ATOM 1712 C C . GLY A 1 205 ? 0.777 -28.542 9.263 1.00 48.25 205 GLY A C 1
ATOM 1713 O O . GLY A 1 205 ? 1.896 -29.043 9.253 1.00 48.25 205 GLY A O 1
ATOM 1714 N N . ILE A 1 206 ? -0.303 -29.238 8.868 1.00 48.25 206 ILE A N 1
ATOM 1715 C CA . ILE A 1 206 ? -0.238 -30.686 8.533 1.00 48.25 206 ILE A CA 1
ATOM 1716 C C . ILE A 1 206 ? -0.495 -31.024 7.046 1.00 48.25 206 ILE A C 1
ATOM 1718 O O . ILE A 1 206 ? -0.168 -32.124 6.617 1.00 48.25 206 ILE A O 1
ATOM 1722 N N . ASN A 1 207 ? -0.942 -30.094 6.195 1.00 47.69 207 ASN A N 1
ATOM 1723 C CA . ASN A 1 207 ? -1.179 -30.384 4.768 1.00 47.69 207 ASN A CA 1
ATOM 1724 C C . ASN A 1 207 ? -0.196 -29.673 3.830 1.00 47.69 207 ASN A C 1
ATOM 1726 O O . ASN A 1 207 ? -0.588 -28.774 3.099 1.00 47.69 207 ASN A O 1
ATOM 1730 N N . ASN A 1 208 ? 1.071 -30.096 3.828 1.00 45.28 208 ASN A N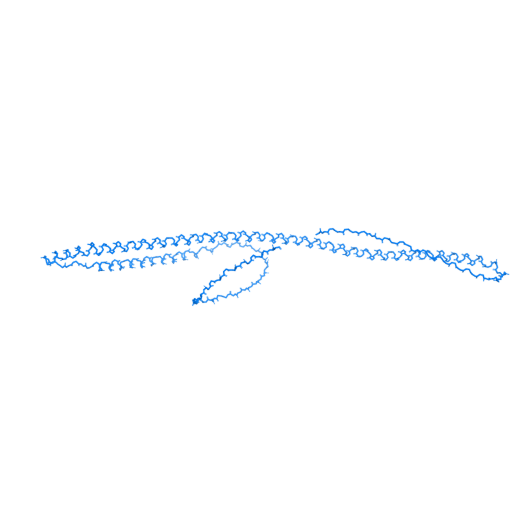 1
ATOM 1731 C CA . ASN A 1 208 ? 1.973 -29.923 2.681 1.00 45.28 208 ASN A CA 1
ATOM 1732 C C . ASN A 1 208 ? 3.098 -30.969 2.724 1.00 45.28 208 ASN A C 1
ATOM 1734 O O . ASN A 1 208 ? 4.269 -30.655 2.894 1.00 45.28 208 ASN A O 1
ATOM 1738 N N . ASN A 1 209 ? 2.729 -32.241 2.588 1.00 49.50 209 ASN A N 1
ATOM 1739 C CA . ASN A 1 209 ? 3.657 -33.291 2.180 1.00 49.50 209 ASN A CA 1
ATOM 1740 C C . ASN A 1 209 ? 2.884 -34.339 1.381 1.00 49.50 209 ASN A C 1
ATOM 1742 O O . ASN A 1 209 ? 2.237 -35.208 1.958 1.00 49.50 209 ASN A O 1
ATOM 1746 N N . ASN A 1 210 ? 2.897 -34.174 0.055 1.00 50.22 210 ASN A N 1
ATOM 1747 C CA . ASN A 1 210 ? 3.025 -35.228 -0.960 1.00 50.22 210 ASN A CA 1
ATOM 1748 C C . ASN A 1 210 ? 2.506 -34.722 -2.309 1.00 50.22 210 ASN A C 1
ATOM 1750 O O . ASN A 1 210 ? 1.382 -35.009 -2.708 1.00 50.22 210 ASN A O 1
ATOM 1754 N N . ASN A 1 211 ? 3.363 -34.017 -3.047 1.00 42.72 211 ASN A N 1
ATOM 1755 C CA . ASN A 1 211 ? 3.383 -34.194 -4.494 1.00 42.72 211 ASN A CA 1
ATOM 1756 C C . ASN A 1 211 ? 4.810 -34.000 -5.019 1.00 42.72 211 ASN A C 1
ATOM 1758 O O . ASN A 1 211 ? 5.184 -32.955 -5.547 1.00 42.72 211 ASN A O 1
ATOM 1762 N N . SER A 1 212 ? 5.629 -35.034 -4.809 1.00 46.34 212 SER A N 1
ATOM 1763 C CA . SER A 1 212 ? 6.822 -35.260 -5.620 1.00 46.34 212 SER A CA 1
ATOM 1764 C C . SER A 1 212 ? 6.369 -35.533 -7.048 1.00 46.34 212 SER A C 1
ATOM 1766 O O . SER A 1 212 ? 5.915 -36.632 -7.349 1.00 46.34 212 SER A O 1
ATOM 1768 N N . ASN A 1 213 ? 6.527 -34.550 -7.929 1.00 47.03 213 ASN A N 1
ATOM 1769 C CA . ASN A 1 213 ? 6.690 -34.828 -9.347 1.00 47.03 213 ASN A CA 1
ATOM 1770 C C . ASN A 1 213 ? 7.831 -33.976 -9.907 1.00 47.03 213 ASN A C 1
ATOM 1772 O O . ASN A 1 213 ? 7.661 -32.887 -10.442 1.00 47.03 213 ASN A O 1
ATOM 1776 N N . ASN A 1 214 ? 9.025 -34.495 -9.637 1.00 49.91 214 ASN A N 1
ATOM 1777 C CA . ASN A 1 214 ? 10.163 -34.615 -10.535 1.00 49.91 214 ASN A CA 1
ATOM 1778 C C . ASN A 1 214 ? 9.985 -33.964 -11.926 1.00 49.91 214 ASN A C 1
ATOM 1780 O O . ASN A 1 214 ? 9.348 -34.545 -12.803 1.00 49.91 214 ASN A O 1
ATOM 1784 N N . ASN A 1 215 ? 10.629 -32.816 -12.164 1.00 47.38 215 ASN A N 1
ATOM 1785 C CA . ASN A 1 215 ? 11.203 -32.569 -13.483 1.00 47.38 215 ASN A CA 1
ATOM 1786 C C . ASN A 1 215 ? 12.452 -31.677 -13.418 1.00 47.38 215 ASN A C 1
ATOM 1788 O O . ASN A 1 215 ? 12.407 -30.502 -13.058 1.00 47.38 215 ASN A O 1
ATOM 1792 N N . ASN A 1 216 ? 13.567 -32.309 -13.770 1.00 52.94 216 ASN A N 1
ATOM 1793 C CA . ASN A 1 216 ? 14.900 -31.763 -13.984 1.00 52.94 216 ASN A CA 1
ATOM 1794 C C . ASN A 1 216 ? 14.928 -30.762 -15.151 1.00 52.94 216 ASN A C 1
ATOM 1796 O O . ASN A 1 216 ? 14.610 -31.147 -16.273 1.00 52.94 216 ASN A O 1
ATOM 1800 N N . ASN A 1 217 ? 15.415 -29.541 -14.912 1.00 51.38 217 ASN A N 1
ATOM 1801 C CA . ASN A 1 217 ? 16.517 -28.894 -15.656 1.00 51.38 217 ASN A CA 1
ATOM 1802 C C . ASN A 1 217 ? 16.683 -27.454 -15.130 1.00 51.38 217 ASN A C 1
ATOM 1804 O O . ASN A 1 217 ? 15.788 -26.639 -15.299 1.00 51.38 217 ASN A O 1
ATOM 1808 N N . ASN A 1 218 ? 17.664 -27.144 -14.281 1.00 51.66 218 ASN A N 1
ATOM 1809 C CA . ASN A 1 218 ? 19.104 -26.957 -14.526 1.00 51.66 218 ASN A CA 1
ATOM 1810 C C . ASN A 1 218 ? 19.465 -25.537 -15.023 1.00 51.66 218 ASN A C 1
ATOM 1812 O O . ASN A 1 218 ? 19.205 -25.203 -16.172 1.00 51.66 218 ASN A O 1
ATOM 1816 N N . ASN A 1 219 ? 20.157 -24.804 -14.132 1.00 45.53 219 ASN A N 1
ATOM 1817 C CA . ASN A 1 219 ? 21.024 -23.624 -14.314 1.00 45.53 219 ASN A CA 1
ATOM 1818 C C . ASN A 1 219 ? 20.402 -22.326 -14.885 1.00 45.53 219 ASN A C 1
ATOM 1820 O O . ASN A 1 219 ? 19.717 -22.337 -15.890 1.00 45.53 219 ASN A O 1
ATOM 1824 N N . ASN A 1 220 ? 20.663 -21.129 -14.348 1.00 48.31 220 ASN A N 1
ATOM 1825 C CA . ASN A 1 220 ? 21.924 -20.665 -13.775 1.00 48.31 220 ASN A CA 1
ATOM 1826 C C . ASN A 1 220 ? 21.711 -19.435 -12.859 1.00 48.31 220 ASN A C 1
ATOM 1828 O O . ASN A 1 220 ? 21.215 -18.402 -13.295 1.00 48.31 220 ASN A O 1
ATOM 1832 N N . ASN A 1 221 ? 22.087 -19.585 -11.591 1.00 45.31 221 ASN A N 1
A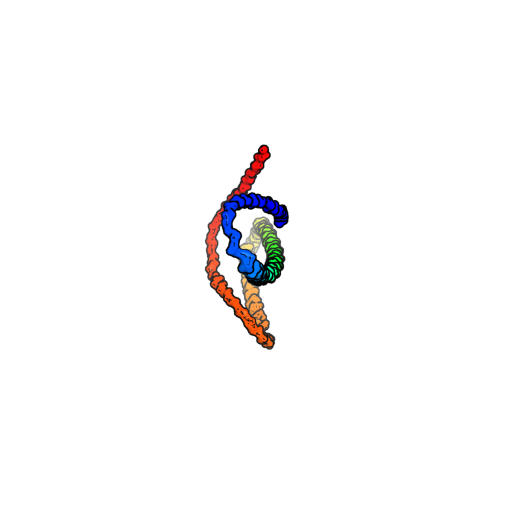TOM 1833 C CA . ASN A 1 221 ? 22.928 -18.685 -10.796 1.00 45.31 221 ASN A CA 1
ATOM 1834 C C . ASN A 1 221 ? 23.075 -17.208 -11.261 1.00 45.31 221 ASN A C 1
ATOM 1836 O O . ASN A 1 221 ? 23.832 -16.929 -12.188 1.00 45.31 221 ASN A O 1
ATOM 1840 N N . ASN A 1 222 ? 22.524 -16.247 -10.508 1.00 51.56 222 ASN A N 1
ATOM 1841 C CA . ASN A 1 222 ? 23.400 -15.234 -9.915 1.00 51.56 222 ASN A CA 1
ATOM 1842 C C . ASN A 1 222 ? 22.832 -14.646 -8.619 1.00 51.56 222 ASN A C 1
ATOM 1844 O O . ASN A 1 222 ? 21.693 -14.198 -8.526 1.00 51.56 222 ASN A O 1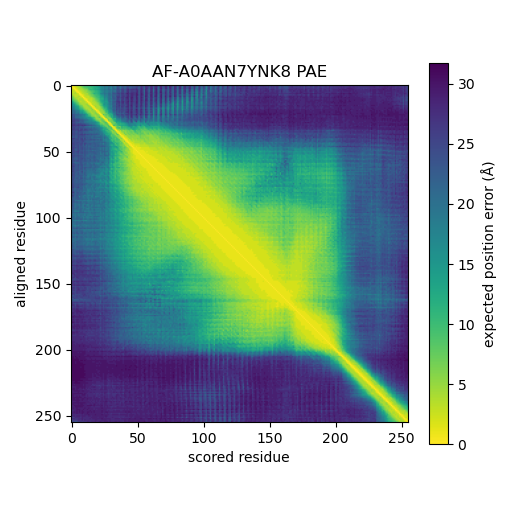
ATOM 1848 N N . ASN A 1 223 ? 23.697 -14.700 -7.625 1.00 46.09 223 ASN A N 1
ATOM 1849 C CA . ASN A 1 223 ? 23.512 -14.439 -6.219 1.00 46.09 223 ASN A CA 1
ATOM 1850 C C . ASN A 1 223 ? 23.907 -12.978 -5.967 1.00 46.09 223 ASN A C 1
ATOM 1852 O O . ASN A 1 223 ? 25.044 -12.613 -6.264 1.00 46.09 223 ASN A O 1
ATOM 1856 N N . ASN A 1 224 ? 23.027 -12.142 -5.409 1.00 47.22 224 ASN A N 1
ATOM 1857 C CA . ASN A 1 224 ? 23.520 -10.998 -4.647 1.00 47.22 224 ASN A CA 1
ATOM 1858 C C . ASN A 1 224 ? 22.699 -10.773 -3.379 1.00 47.22 224 ASN A C 1
ATOM 1860 O O . ASN A 1 224 ? 21.592 -10.240 -3.366 1.00 47.22 224 ASN A O 1
ATOM 1864 N N . ASN A 1 225 ? 23.320 -11.272 -2.325 1.00 45.41 225 ASN A N 1
ATOM 1865 C CA . ASN A 1 225 ? 22.978 -11.243 -0.927 1.00 45.41 225 ASN A CA 1
ATOM 1866 C C . ASN A 1 225 ? 23.258 -9.837 -0.375 1.00 45.41 225 ASN A C 1
ATOM 1868 O O . ASN A 1 225 ? 24.419 -9.452 -0.283 1.00 45.41 225 ASN A O 1
ATOM 1872 N N . ASN A 1 226 ? 22.226 -9.088 0.017 1.00 46.75 226 ASN A N 1
ATOM 1873 C CA . ASN A 1 226 ? 22.386 -7.950 0.924 1.00 46.75 226 ASN A CA 1
ATOM 1874 C C . ASN A 1 226 ? 21.480 -8.135 2.138 1.00 46.75 226 ASN A C 1
ATOM 1876 O O . ASN A 1 226 ? 20.339 -7.689 2.204 1.00 46.75 226 ASN A O 1
ATOM 1880 N N . ASN A 1 227 ? 22.077 -8.849 3.082 1.00 54.44 227 ASN A N 1
ATOM 1881 C CA . ASN A 1 227 ? 21.715 -9.001 4.473 1.00 54.44 227 ASN A CA 1
ATOM 1882 C C . ASN A 1 227 ? 22.075 -7.716 5.251 1.00 54.44 227 ASN A C 1
ATOM 1884 O O . ASN A 1 227 ? 23.245 -7.472 5.532 1.00 54.44 227 ASN A O 1
ATOM 1888 N N . TYR A 1 228 ? 21.070 -6.914 5.594 1.00 44.59 228 TYR A N 1
ATOM 1889 C CA . TYR A 1 228 ? 21.045 -5.989 6.735 1.00 44.59 228 TYR A CA 1
ATOM 1890 C C . TYR A 1 228 ? 19.629 -6.159 7.304 1.00 44.59 228 TYR A C 1
ATOM 1892 O O . TYR A 1 228 ? 18.659 -5.882 6.612 1.00 44.59 228 TYR A O 1
ATOM 1900 N N . GLY A 1 229 ? 19.430 -6.796 8.451 1.00 44.12 229 GLY A N 1
ATOM 1901 C CA . GLY A 1 229 ? 19.942 -6.345 9.735 1.00 44.12 229 GLY A CA 1
ATOM 1902 C C . GLY A 1 229 ? 18.765 -5.717 10.474 1.00 44.12 229 GLY A C 1
ATOM 1903 O O . GLY A 1 229 ? 18.548 -4.513 10.373 1.00 44.12 229 GLY A O 1
ATOM 1904 N N . ASP A 1 230 ? 17.987 -6.581 11.128 1.00 42.25 230 ASP A N 1
ATOM 1905 C CA . ASP A 1 230 ? 17.032 -6.228 12.178 1.00 42.25 230 ASP A CA 1
ATOM 1906 C C . ASP A 1 230 ? 17.729 -5.457 13.317 1.00 42.25 230 ASP A C 1
ATOM 1908 O O . ASP A 1 230 ? 18.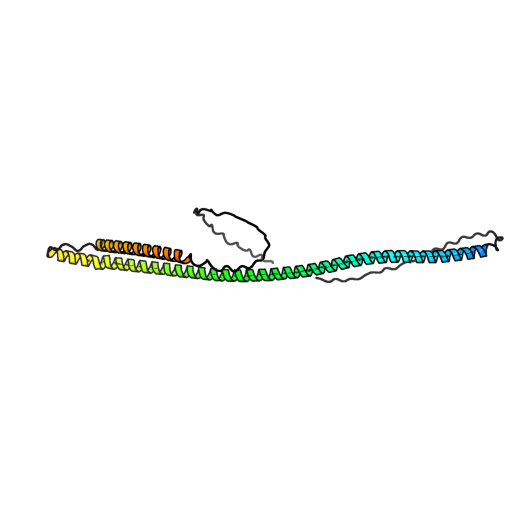952 -5.485 13.451 1.00 42.25 230 ASP A O 1
ATOM 1912 N N . ASP A 1 231 ? 16.900 -4.828 14.152 1.00 47.09 231 ASP A N 1
ATOM 1913 C CA . ASP A 1 231 ? 17.199 -4.100 15.394 1.00 47.09 231 ASP A CA 1
ATOM 1914 C C . ASP A 1 231 ? 17.407 -2.579 15.275 1.00 47.09 231 ASP A C 1
ATOM 1916 O O . ASP A 1 231 ? 18.496 -2.045 15.487 1.00 47.09 231 ASP A O 1
ATOM 1920 N N . ILE A 1 232 ? 16.301 -1.837 15.102 1.00 48.69 232 ILE A N 1
ATOM 1921 C CA . ILE A 1 232 ? 16.185 -0.496 15.700 1.00 48.69 232 ILE A CA 1
ATOM 1922 C C . ILE A 1 232 ? 14.986 -0.436 16.651 1.00 48.69 232 ILE A C 1
ATOM 1924 O O . ILE A 1 232 ? 13.817 -0.367 16.282 1.00 48.69 232 ILE A O 1
ATOM 1928 N N . ASN A 1 233 ? 15.384 -0.455 17.915 1.00 51.25 233 ASN A N 1
ATOM 1929 C CA . ASN A 1 233 ? 14.677 -0.206 19.154 1.00 51.25 233 ASN A CA 1
ATOM 1930 C C . ASN A 1 233 ? 13.806 1.071 19.132 1.00 51.25 233 ASN A C 1
ATOM 1932 O O . ASN A 1 233 ? 14.250 2.150 18.735 1.00 51.25 233 ASN A O 1
ATOM 1936 N N . TYR A 1 234 ? 12.581 0.949 19.647 1.00 45.09 234 TYR A N 1
ATOM 1937 C CA . TYR A 1 234 ? 11.691 2.059 19.978 1.00 45.09 234 TYR A CA 1
ATOM 1938 C C . TYR A 1 234 ? 12.296 2.920 21.097 1.00 45.09 234 TYR A C 1
ATOM 1940 O O . TYR A 1 234 ? 12.323 2.511 22.256 1.00 45.09 234 TYR A O 1
ATOM 1948 N N . GLN A 1 235 ? 12.655 4.169 20.793 1.00 45.72 235 GLN A N 1
ATOM 1949 C CA . GLN A 1 235 ? 12.676 5.236 21.794 1.00 45.72 235 GLN A CA 1
ATOM 1950 C C . GLN A 1 235 ? 11.946 6.481 21.287 1.00 45.72 235 GLN A C 1
ATOM 1952 O O . GLN A 1 235 ? 12.426 7.253 20.462 1.00 45.72 235 GLN A O 1
ATOM 1957 N N . SER A 1 236 ? 10.751 6.648 21.852 1.00 51.69 236 SER A N 1
ATOM 1958 C CA . SER A 1 236 ? 10.086 7.920 22.109 1.00 51.69 236 SER A CA 1
ATOM 1959 C C . SER A 1 236 ? 11.089 9.005 22.505 1.00 51.69 236 SER A C 1
ATOM 1961 O O . SER A 1 236 ? 11.757 8.847 23.521 1.00 51.69 236 SER A O 1
ATOM 1963 N N . ASN A 1 237 ? 11.098 10.123 21.776 1.00 49.88 237 ASN A N 1
ATOM 1964 C CA . ASN A 1 237 ? 11.265 11.463 22.337 1.00 49.88 237 ASN A CA 1
ATOM 1965 C C . ASN A 1 237 ? 10.655 12.492 21.378 1.00 49.88 237 ASN A C 1
ATOM 1967 O O . ASN A 1 237 ? 10.971 12.531 20.190 1.00 49.88 237 ASN A O 1
ATOM 1971 N N . GLY A 1 238 ? 9.735 13.300 21.906 1.00 49.81 238 GLY A N 1
ATOM 1972 C CA . GLY A 1 238 ? 9.068 14.361 21.167 1.00 49.81 238 GLY A CA 1
ATOM 1973 C C . GLY A 1 238 ? 10.042 15.428 20.673 1.00 49.81 238 GLY A C 1
ATOM 1974 O O . GLY A 1 238 ? 11.006 15.776 21.350 1.00 49.81 238 GLY A O 1
ATOM 1975 N N . SER A 1 239 ? 9.752 15.988 19.502 1.00 49.12 239 SER A N 1
ATOM 1976 C CA . SER A 1 239 ? 10.338 17.251 19.077 1.00 49.12 239 SER A CA 1
ATOM 1977 C C . SER A 1 239 ? 9.351 18.018 18.204 1.00 49.12 239 SER A C 1
ATOM 1979 O O . SER A 1 239 ? 8.704 17.488 17.303 1.00 49.12 239 SER A O 1
ATOM 1981 N N . THR A 1 240 ? 9.194 19.276 18.577 1.00 48.72 240 THR A N 1
ATOM 1982 C CA . THR A 1 240 ? 8.235 20.278 18.130 1.00 48.72 240 THR A CA 1
ATOM 1983 C C . THR A 1 240 ? 8.379 20.623 16.648 1.00 48.72 240 THR A C 1
ATOM 1985 O O . THR A 1 240 ? 9.408 21.160 16.237 1.00 48.72 240 THR A O 1
ATOM 1988 N N . TYR A 1 241 ? 7.320 20.422 15.860 1.00 43.12 241 TYR A N 1
ATOM 1989 C CA . TYR A 1 241 ? 7.216 21.005 14.521 1.00 43.12 241 TYR A CA 1
ATOM 1990 C C . TYR A 1 241 ? 6.852 22.491 14.632 1.00 43.12 241 TYR A C 1
ATOM 1992 O O . TYR A 1 241 ? 5.718 22.864 14.936 1.00 43.12 241 TYR A O 1
ATOM 2000 N N . SER A 1 242 ? 7.841 23.347 14.391 1.00 51.62 242 SER A N 1
ATOM 2001 C CA . SER A 1 242 ? 7.662 24.774 14.156 1.00 51.62 242 SER A CA 1
ATOM 2002 C C . SER A 1 242 ? 7.139 24.991 12.731 1.00 51.62 242 SER A C 1
ATOM 2004 O O . SER A 1 242 ? 7.664 24.471 11.748 1.00 51.62 242 SER A O 1
ATOM 2006 N N . GLY A 1 243 ? 6.042 25.741 12.623 1.00 45.69 243 GLY A N 1
ATOM 2007 C CA . GLY A 1 243 ? 5.372 26.022 11.360 1.00 45.69 243 GLY A CA 1
ATOM 2008 C C . GLY A 1 243 ? 6.251 26.816 10.392 1.00 45.69 243 GLY A C 1
ATOM 2009 O O . GLY A 1 243 ? 6.639 27.954 10.666 1.00 45.69 243 GLY A O 1
ATOM 2010 N N . ALA A 1 244 ? 6.500 26.240 9.217 1.00 53.06 244 ALA A N 1
ATOM 2011 C CA . ALA A 1 244 ? 7.085 26.945 8.088 1.00 53.06 244 ALA A CA 1
ATOM 2012 C C . ALA A 1 244 ? 6.092 27.999 7.562 1.00 53.06 244 ALA A C 1
ATOM 2014 O O . ALA A 1 244 ? 5.029 27.692 7.016 1.00 53.06 244 ALA A O 1
ATOM 2015 N N . LYS A 1 245 ? 6.444 29.274 7.754 1.00 61.81 245 LYS A N 1
ATOM 2016 C CA . LYS A 1 245 ? 5.728 30.430 7.210 1.00 61.81 245 LYS A CA 1
ATOM 2017 C C . LYS A 1 245 ? 5.782 30.409 5.680 1.00 61.81 245 LYS A C 1
ATOM 2019 O O . LYS A 1 245 ? 6.844 30.337 5.072 1.00 61.81 245 LYS A O 1
ATOM 2024 N N . ARG A 1 246 ? 4.596 30.518 5.081 1.00 56.62 246 ARG A N 1
ATOM 2025 C CA . ARG A 1 246 ? 4.330 30.610 3.642 1.00 56.62 246 ARG A CA 1
ATOM 2026 C C . ARG A 1 246 ? 5.164 31.713 2.977 1.00 56.62 246 ARG A C 1
ATOM 2028 O O . ARG A 1 246 ? 5.106 32.874 3.380 1.00 56.62 246 ARG A O 1
ATOM 2035 N N . GLY A 1 247 ? 5.882 31.342 1.918 1.00 56.75 247 GLY A N 1
ATOM 2036 C CA . GLY A 1 247 ? 6.594 32.261 1.034 1.00 56.75 247 GLY A CA 1
ATOM 2037 C C . GLY A 1 247 ? 5.640 33.218 0.314 1.00 56.75 247 GLY A C 1
ATOM 2038 O O . GLY A 1 247 ? 4.686 32.807 -0.346 1.00 56.75 247 GLY A O 1
ATOM 2039 N N . ARG A 1 248 ? 5.911 34.518 0.443 1.00 65.12 248 ARG A N 1
ATOM 2040 C CA . ARG A 1 248 ? 5.189 35.610 -0.217 1.00 65.12 248 ARG A CA 1
ATOM 2041 C C . ARG A 1 248 ? 5.827 35.840 -1.595 1.00 65.12 248 ARG A C 1
ATOM 2043 O O . ARG A 1 248 ? 6.910 36.412 -1.679 1.00 65.12 248 ARG A O 1
ATOM 2050 N N . LYS A 1 249 ? 5.181 35.388 -2.677 1.00 65.25 249 LYS A N 1
ATOM 2051 C CA . LYS A 1 249 ? 5.591 35.717 -4.057 1.00 65.25 249 LYS A CA 1
ATOM 2052 C C . LYS A 1 249 ? 5.404 37.223 -4.291 1.00 65.25 249 LYS A C 1
ATOM 2054 O O . LYS A 1 249 ? 4.275 37.711 -4.276 1.00 65.25 249 LYS A O 1
ATOM 2059 N N . LYS A 1 250 ? 6.500 37.958 -4.498 1.00 65.38 250 LYS A N 1
ATOM 2060 C CA . LYS A 1 250 ? 6.467 39.335 -5.013 1.00 65.38 250 LYS A CA 1
ATOM 2061 C C . LYS A 1 250 ? 6.120 39.284 -6.503 1.00 65.38 250 LYS A C 1
ATOM 2063 O O . LYS A 1 250 ? 6.799 38.607 -7.268 1.00 65.38 250 LYS A O 1
ATOM 2068 N N . ARG A 1 251 ? 5.054 39.984 -6.898 1.00 62.75 251 ARG A N 1
ATOM 2069 C CA . ARG A 1 251 ? 4.769 40.315 -8.298 1.00 62.75 251 ARG A CA 1
ATOM 2070 C C . ARG A 1 251 ? 5.739 41.419 -8.722 1.00 62.75 251 ARG A C 1
ATOM 2072 O O . ARG A 1 251 ? 5.811 42.441 -8.048 1.00 62.75 251 ARG A O 1
ATOM 2079 N N . ILE A 1 252 ? 6.468 41.194 -9.808 1.00 66.12 252 ILE A N 1
ATOM 2080 C CA . ILE A 1 252 ? 7.183 42.240 -10.540 1.00 66.12 252 ILE A CA 1
ATOM 2081 C C . ILE A 1 252 ? 6.174 42.788 -11.549 1.00 66.12 252 ILE A C 1
ATOM 2083 O O . ILE A 1 252 ? 5.694 42.048 -12.404 1.00 66.12 252 ILE A O 1
ATOM 2087 N N . SER A 1 253 ? 5.792 44.052 -11.398 1.00 66.38 253 SER A N 1
ATOM 2088 C CA . SER A 1 253 ? 5.120 44.821 -12.442 1.00 66.38 253 SER A CA 1
ATOM 2089 C C . SER A 1 253 ? 6.196 45.387 -13.363 1.00 66.38 253 SER A C 1
ATOM 2091 O O . SER A 1 253 ? 7.045 46.148 -12.898 1.00 66.38 253 SER A O 1
ATOM 2093 N N . LEU A 1 254 ? 6.173 44.997 -14.635 1.00 61.31 254 LEU A N 1
ATOM 2094 C CA . LEU A 1 254 ? 6.911 45.681 -15.691 1.00 61.31 254 LEU A CA 1
ATOM 2095 C C . LEU A 1 254 ? 6.038 46.835 -16.192 1.00 61.31 254 LEU A C 1
ATOM 209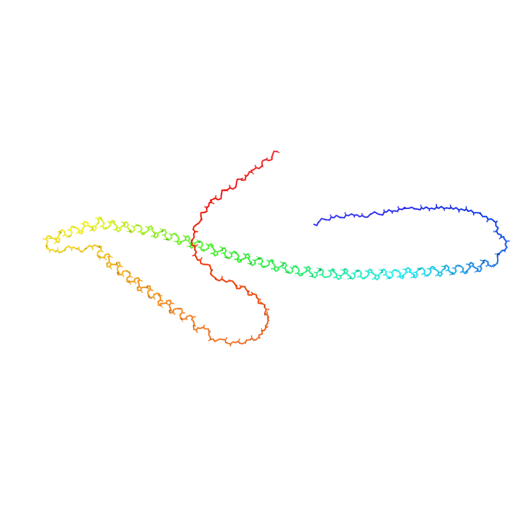7 O O . LEU A 1 254 ? 4.899 46.615 -16.605 1.00 61.31 254 LEU A O 1
ATOM 2101 N N . SER A 1 255 ? 6.576 48.042 -16.045 1.00 65.44 255 SER A N 1
ATOM 2102 C CA . SER A 1 255 ? 6.190 49.272 -16.740 1.00 65.44 255 SER A CA 1
ATOM 2103 C C . SER A 1 255 ? 6.824 49.315 -18.120 1.00 65.44 255 SER A C 1
ATOM 2105 O O . SER A 1 255 ? 8.025 48.956 -18.173 1.00 65.44 255 SER A O 1
#

InterPro domains:
  IPR018482 Zinc finger C4H2 domain-containing protein [PF10146] (62-218)
  IPR018482 Zinc finger C4H2 domain-containing protein [PTHR31058] (50-226)

Organism: NCBI:txid79012

Mean predicted aligned error: 17.53 Å

Solvent-accessible surface area (backbone atoms only — not comparable to full-atom values): 16253 Å² total; per-residue (Å²): 141,78,87,80,88,86,84,88,82,90,83,88,88,78,88,85,88,79,89,81,89,78,89,86,90,83,81,96,85,75,86,76,68,57,62,61,55,48,58,50,50,54,51,52,50,55,51,48,51,55,49,51,54,52,50,52,52,52,52,49,53,53,51,51,55,51,50,52,52,52,48,53,53,52,51,51,51,53,53,52,52,53,53,50,51,54,52,51,54,51,52,52,51,51,52,53,50,52,54,51,51,53,52,52,52,51,52,53,52,53,51,53,51,51,52,55,51,52,50,51,55,49,51,51,50,51,52,52,51,52,52,51,52,51,55,51,51,52,52,51,53,50,47,47,43,69,67,52,45,48,58,53,49,54,53,50,34,55,57,30,49,78,74,72,43,78,67,76,81,60,68,66,64,54,50,51,52,52,50,52,51,50,53,53,51,52,53,51,52,54,52,51,51,54,52,51,54,53,52,59,61,62,68,72,72,74,88,86,83,86,80,89,73,90,78,93,80,83,88,80,91,86,87,84,89,83,91,77,81,87,88,84,81,93,73,93,76,92,80,86,85,76,81,82,77,80,83,80,82,80,82,81,82,85,130

Foldseek 3Di:
DDDDDDDDDDDDDDDDDDDDDDDDDDDPDDPPVVVVVVVVVVVVVVVVVVVVVVVVVVVVVVVVVVVVVVVVVVVVVVVVVVVVVVVVVVVVVVVVVVVVVVVVVVVVVVVVVVVVVVVVVVVVVVVVVVVVVVVVVVVVVCCCVVPPPPVVQVVVQVVCVVVPHHGDDDVVVVVVVVVVVVVVVVVVVVVVVVVVVVVVVVVVPDPDDDDDDDDDDDDDDDDDDDDDDDDDDDDDDDDDDDDDDDDDDDDDDDD

Secondary structure (DSSP, 8-state):
-------------------------------SSHHHHHHHHHHHHHHHHHHHHHHHHHHHHHHHHHHHHHHHHHHHHHHHHHHHHHHHHHHHHHHHHHHHHHHHHHHHHHHHHHHHHHHHHHHHHHHHHHHHHHHHHHHHHHHIIIIIIHHHHHHHHHHHHHTTPPPPPPHHHHHHHHHHHHHHHHHHHHHHHHHHHHHHHHTTSS--------------------------------------PPP--------

Radius of gyration: 56.41 Å; Cα contacts (8 Å, |Δi|>4): 14; chains: 1; bounding box: 118×84×157 Å

Sequence (255 aa):
MDENLENPSNEINNSNNSNNNNCSIEEKRENVNKEEEKQHQLKDDENKDKFNEFKDKLLFFSNLKSKEKEYNKIKSSVLTNWENMKSEDIILNDLYNERNQLILEYKRYESILKDVQNDIFRIESIIVESKQQREQLKKQVSMQTDIELVPLKDEIDSMRNQIQLPPLPPIESEKDKLTSNYLTNRLNEERIKQQQNKLNQSSSGINNNNNSNNNNNNNNNNNNNNNYGDDINYQSNGSTYSGAKRGRKKRISLS